Protein AF-0000000080282244 (afdb_homodimer)

Organism: Amycolatopsis orientalis (NCBI:txid31958)

Nearest PDB structures (foldseek):
  2hhg-assembly1_A  TM=8.939E-01  e=4.823E-10  Rhodopseudomonas palustris CGA009
  6mxv-assembly1_A  TM=8.490E-01  e=8.192E-09  Francisella tularensis subsp. tularensis SCHU S4
  3tp9-assembly1_B  TM=8.521E-01  e=1.164E-06  Alicyclobacillus acidocaldarius subsp. acidocaldarius DSM 446
  8tfs-assembly2_B  TM=8.028E-01  e=1.855E-05  Volvox reticuliferus
  2kl3-assembly1_A  TM=8.559E-01  e=8.694E-05  Nostoc sp. PCC 7120 = FACHB-418

Foldseek 3Di:
DDPLVVLQCVLPPPDDADAQVVVVVVVVVPAAEEEQEDQVVCQVPFDDPRHAYAHLVCLLQQAQQPHPNHPPSHHLAHQYAYAYQAQRVQSNSQSSNVVSRNVNGYYHHGGPPSNVVVVHDGDRTRPDHDD/DDPLVVLQCVLPPPDDADAQVVVVVVVVVPAAEEEQEDQVCCQVPFDDPRHAYAHLVCLLQQAQQPHPNHPPSHHLAHQYAYAYQAQRVQSNSQSSNVVSRNVNGYYHHGGPPSNVVVVHDGDRTRPDHDD

Secondary structure (DSSP, 8-state):
--HHHHHHHHHHTT-----HHHHHHHHHTTPEEE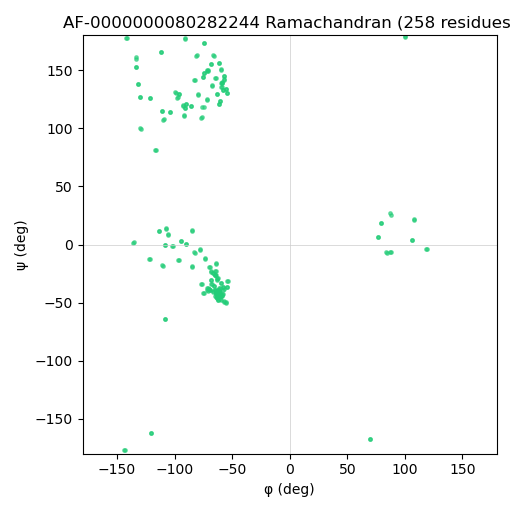E---HHHHHHH-B-TT-EE--GGGHHHHH-TT-TT--TT--TT--EEEE-SSSSHHHHHHHHHHHTT-TTEEE-TTHHHHHHHTT---B---PPPP-/--HHHHHHHHHHTT-----HHHHHHHHHTTPEEEE---HHHHHHH-B-TT-EE--GGGHHHHH-TT-TT--TT--TT--EEEE-SSSSHHHHHHHHHHHTT-TTEEE-TTHHHHHHHTT---B---PPPP-

Radius of gyration: 17.82 Å; Cα contacts (8 Å, |Δi|>4): 546; chains: 2; bounding box: 37×50×43 Å

pLDDT: mean 98.15, std 1.61, range [83.81, 99.0]

InterPro domains:
  IPR001763 Rhodanese-like domain [PF00581] (25-117)
  IPR001763 Rhodanese-like domain [PS50206] (27-124)
  IPR001763 Rhodanese-like domain [SM00450] (17-121)
  IPR036873 Rhodanese-like domain superfamily [G3DSA:3.40.250.10] (1-124)
  IPR036873 Rhodanese-like domain superfamily [SSF52821] (25-126)

Solvent-accessible surface area (backbone atoms only — not comparable to full-atom values): 13407 Å² total; per-residue (Å²): 128,38,57,64,56,51,50,49,51,58,39,47,58,95,54,81,52,40,43,49,71,56,43,53,53,41,40,75,73,67,34,44,40,33,34,28,52,55,57,71,56,22,48,71,73,28,36,57,75,88,47,43,40,38,38,50,62,49,35,65,48,37,57,20,45,66,38,95,59,32,42,90,87,51,42,54,81,38,40,33,36,25,28,23,63,61,34,53,57,15,31,52,50,16,39,53,39,34,75,37,49,20,73,42,38,26,24,32,43,42,9,50,51,37,28,53,72,68,67,49,77,67,37,84,36,56,73,76,53,64,128,129,39,57,63,55,50,51,48,51,58,39,47,58,94,55,80,53,40,44,46,71,56,44,52,54,40,39,75,72,66,34,43,40,35,34,27,52,54,56,71,56,22,48,72,73,28,35,58,74,87,46,44,41,37,37,50,62,48,37,67,47,35,57,19,45,67,38,96,59,34,43,89,87,51,42,55,81,38,41,33,35,26,28,22,62,59,34,54,56,15,31,51,50,15,39,53,39,34,73,38,50,19,73,43,38,26,23,32,43,42,8,48,52,37,30,53,72,69,67,50,80,69,37,83,36,56,73,77,53,63,128

Structure (mmCIF, N/CA/C/O backbone):
data_AF-0000000080282244-model_v1
#
loop_
_entity.id
_entity.type
_entity.pdbx_description
1 polymer Sulfurtransferase
#
loop_
_atom_site.group_PDB
_atom_site.id
_atom_site.type_symbol
_atom_site.label_atom_id
_atom_site.label_alt_id
_atom_site.label_comp_id
_atom_site.label_asym_id
_atom_site.label_entity_id
_atom_site.label_seq_id
_atom_site.pdbx_PDB_ins_code
_atom_site.Cartn_x
_atom_site.Cartn_y
_atom_site.Cartn_z
_atom_site.occupancy
_atom_site.B_iso_or_equiv
_atom_site.auth_seq_id
_atom_site.auth_comp_id
_atom_site.auth_asym_id
_atom_site.auth_atom_id
_atom_site.pdbx_PDB_model_num
ATOM 1 N N . MET A 1 1 ? -16.984 -8.758 14.719 1 90.12 1 MET A N 1
ATOM 2 C CA . MET A 1 1 ? -16.078 -7.797 14.086 1 90.12 1 MET A CA 1
ATOM 3 C C . MET A 1 1 ? -15.094 -8.508 13.172 1 90.12 1 MET A C 1
ATOM 5 O O . MET A 1 1 ? -14.547 -9.547 13.531 1 90.12 1 MET A O 1
ATOM 9 N N . SER A 1 2 ? -15 -8.023 11.969 1 96 2 SER A N 1
ATOM 10 C CA . SER A 1 2 ? -14.062 -8.625 11.031 1 96 2 SER A CA 1
ATOM 11 C C . SER A 1 2 ? -12.617 -8.398 11.469 1 96 2 SER A C 1
ATOM 13 O O . SER A 1 2 ? -12.352 -7.578 12.352 1 96 2 SER A O 1
ATOM 15 N N . ALA A 1 3 ? -11.719 -9.172 10.914 1 97.06 3 ALA A N 1
ATOM 16 C CA . ALA A 1 3 ? -10.297 -9.016 11.211 1 97.06 3 ALA A CA 1
ATOM 17 C C . ALA A 1 3 ? -9.812 -7.609 10.867 1 97.06 3 ALA A C 1
ATOM 19 O O . ALA A 1 3 ? -9.008 -7.031 11.594 1 97.06 3 ALA A O 1
ATOM 20 N N . ILE A 1 4 ? -10.336 -7.074 9.812 1 97.19 4 ILE A N 1
ATOM 21 C CA . ILE A 1 4 ? -9.898 -5.75 9.391 1 97.19 4 ILE A CA 1
ATOM 22 C C . ILE A 1 4 ? -10.422 -4.695 10.359 1 97.19 4 ILE A C 1
ATOM 24 O O . ILE A 1 4 ? -9.727 -3.729 10.672 1 97.19 4 ILE A O 1
ATOM 28 N N . GLU A 1 5 ? -11.609 -4.855 10.805 1 97.38 5 GLU A N 1
ATOM 29 C CA . GLU A 1 5 ? -12.156 -3.938 11.797 1 97.38 5 GLU A CA 1
ATOM 30 C C . GLU A 1 5 ? -11.336 -3.967 13.086 1 97.38 5 GLU A C 1
ATOM 32 O O . GLU A 1 5 ? -11.086 -2.924 13.688 1 97.38 5 GLU A O 1
ATOM 37 N N . GLU A 1 6 ? -10.977 -5.156 13.477 1 98 6 GLU A N 1
ATOM 38 C CA . GLU A 1 6 ? -10.141 -5.297 14.664 1 98 6 GLU A CA 1
ATOM 39 C C . GLU A 1 6 ? -8.773 -4.652 14.461 1 98 6 GLU A C 1
ATOM 41 O O . GLU A 1 6 ? -8.25 -4 15.367 1 98 6 GLU A O 1
ATOM 46 N N . LEU A 1 7 ? -8.211 -4.855 13.328 1 98 7 LEU A N 1
ATOM 47 C CA . LEU A 1 7 ? -6.914 -4.266 13 1 98 7 LEU A CA 1
ATOM 48 C C . LEU A 1 7 ? -6.996 -2.742 13 1 98 7 LEU A C 1
ATOM 50 O O . LEU A 1 7 ? -6.094 -2.07 13.508 1 98 7 LEU A O 1
ATOM 54 N N . LEU A 1 8 ? -8.078 -2.221 12.453 1 98.25 8 LEU A N 1
ATOM 55 C CA . LEU A 1 8 ? -8.281 -0.776 12.422 1 98.25 8 LEU A CA 1
ATOM 56 C C . LEU A 1 8 ? -8.398 -0.214 13.828 1 98.25 8 LEU A C 1
ATOM 58 O O . LEU A 1 8 ? -7.785 0.803 14.156 1 98.25 8 LEU A O 1
ATOM 62 N N . ALA A 1 9 ? -9.203 -0.902 14.617 1 98.38 9 ALA A N 1
ATOM 63 C CA . ALA A 1 9 ? -9.367 -0.468 16 1 98.38 9 ALA A CA 1
ATOM 64 C C . ALA A 1 9 ? -8.031 -0.446 16.734 1 98.38 9 ALA A C 1
ATOM 66 O O . ALA A 1 9 ? -7.727 0.505 17.453 1 98.38 9 ALA A O 1
ATOM 67 N N . SER A 1 10 ? -7.219 -1.479 16.547 1 98.38 10 SER A N 1
ATOM 68 C CA . SER A 1 10 ? -5.898 -1.554 17.172 1 98.38 10 SER A CA 1
ATOM 69 C C . SER A 1 10 ? -4.992 -0.434 16.672 1 98.38 10 SER A C 1
ATOM 71 O O . SER A 1 10 ? -4.297 0.205 17.469 1 98.38 10 SER A O 1
ATOM 73 N N . ALA A 1 11 ? -5.023 -0.156 15.406 1 98.62 11 ALA A N 1
ATOM 74 C CA . ALA A 1 11 ? -4.18 0.862 14.789 1 98.62 11 ALA A CA 1
ATOM 75 C C . ALA A 1 11 ? -4.496 2.248 15.344 1 98.62 11 ALA A C 1
ATOM 77 O O . ALA A 1 11 ? -3.609 3.098 15.453 1 98.62 11 ALA A O 1
ATOM 78 N N . ARG A 1 12 ? -5.723 2.445 15.734 1 98.75 12 ARG A N 1
ATOM 79 C CA . ARG A 1 12 ? -6.188 3.771 16.125 1 98.75 12 ARG A CA 1
ATOM 80 C C . ARG A 1 12 ? -6.133 3.941 17.641 1 98.75 12 ARG A C 1
ATOM 82 O O . ARG A 1 12 ? -6.258 5.055 18.156 1 98.75 12 ARG A O 1
ATOM 89 N N . SER A 1 13 ? -5.953 2.857 18.312 1 98.44 13 SER A N 1
ATOM 90 C CA . SER A 1 13 ? -5.984 2.9 19.781 1 98.44 13 SER A CA 1
ATOM 91 C C . SER A 1 13 ? -4.891 3.805 20.328 1 98.44 13 SER A C 1
ATOM 93 O O . SER A 1 13 ? -3.709 3.611 20.031 1 98.44 13 SER A O 1
ATOM 95 N N . GLY A 1 14 ? -5.277 4.836 21.078 1 98 14 GLY A N 1
ATOM 96 C CA . GLY A 1 14 ? -4.336 5.73 21.734 1 98 14 GLY A CA 1
ATOM 97 C C . GLY A 1 14 ? -3.699 6.723 20.781 1 98 14 GLY A C 1
ATOM 98 O O . GLY A 1 14 ? -2.74 7.41 21.141 1 98 14 GLY A O 1
ATOM 99 N N . VAL A 1 15 ? -4.133 6.746 19.594 1 98.56 15 VAL A N 1
ATOM 100 C CA . VAL A 1 15 ? -3.549 7.633 18.594 1 98.56 15 VAL A CA 1
ATOM 101 C C . VAL A 1 15 ? -4.398 8.898 18.453 1 98.56 15 VAL A C 1
ATOM 103 O O . VAL A 1 15 ? -5.625 8.82 18.359 1 98.56 15 VAL A O 1
ATOM 106 N N . ASP A 1 16 ? -3.789 10.031 18.594 1 98.38 16 ASP A N 1
ATOM 107 C CA . ASP A 1 16 ? -4.449 11.297 18.281 1 98.38 16 ASP A CA 1
ATOM 108 C C . ASP A 1 16 ? -4.516 11.523 16.766 1 98.38 16 ASP A C 1
ATOM 110 O O . ASP A 1 16 ? -3.494 11.789 16.141 1 98.38 16 ASP A O 1
ATOM 114 N N . ARG A 1 17 ? -5.664 11.43 16.266 1 98.88 17 ARG A N 1
ATOM 115 C CA . ARG A 1 17 ? -5.914 11.648 14.836 1 98.88 17 ARG A CA 1
ATOM 116 C C . ARG A 1 17 ? -6.551 13.016 14.594 1 98.88 17 ARG A C 1
ATOM 118 O O . ARG A 1 17 ? -7.703 13.242 14.969 1 98.88 17 ARG A O 1
ATOM 125 N N . PRO A 1 18 ? -5.824 13.852 13.93 1 98.94 18 PRO A N 1
ATOM 126 C CA . PRO A 1 18 ? -6.379 15.195 13.75 1 98.94 18 PRO A CA 1
ATOM 127 C C . PRO A 1 18 ? -7.488 15.242 12.703 1 98.94 18 PRO A C 1
ATOM 129 O O . PRO A 1 18 ? -7.418 14.539 11.695 1 98.94 18 PRO A O 1
ATOM 132 N N . GLU A 1 19 ? -8.445 16.078 12.984 1 98.88 19 GLU A N 1
ATOM 133 C CA . GLU A 1 19 ? -9.375 16.484 11.93 1 98.88 19 GLU A CA 1
ATOM 134 C C . GLU A 1 19 ? -8.719 17.469 10.969 1 98.88 19 GLU A C 1
ATOM 136 O O . GLU A 1 19 ? -7.602 17.938 11.211 1 98.88 19 GLU A O 1
ATOM 141 N N . ALA A 1 20 ? -9.469 17.766 9.922 1 98.88 20 ALA A N 1
ATOM 142 C CA . ALA A 1 20 ? -8.914 18.5 8.781 1 98.88 20 ALA A CA 1
ATOM 143 C C . ALA A 1 20 ? -8.328 19.844 9.227 1 98.88 20 ALA A C 1
ATOM 145 O O . ALA A 1 20 ? -7.18 20.156 8.898 1 98.88 20 ALA A O 1
ATOM 146 N N . GLY A 1 21 ? -9.055 20.594 9.977 1 98.81 21 GLY A N 1
ATOM 147 C CA . GLY A 1 21 ? -8.586 21.906 10.406 1 98.81 21 GLY A CA 1
ATOM 148 C C . GLY A 1 21 ? -7.312 21.844 11.227 1 98.81 21 GLY A C 1
ATOM 149 O O . GLY A 1 21 ? -6.379 22.609 11.008 1 98.81 21 GLY A O 1
ATOM 150 N N . ARG A 1 22 ? -7.266 20.984 12.172 1 98.88 22 ARG A N 1
ATOM 151 C CA . ARG A 1 22 ? -6.078 20.812 13.008 1 98.88 22 ARG A CA 1
ATOM 152 C C . ARG A 1 22 ? -4.902 20.281 12.18 1 98.88 22 ARG A C 1
ATOM 154 O O . ARG A 1 22 ? -3.758 20.688 12.406 1 98.88 22 ARG A O 1
ATOM 161 N N . ALA A 1 23 ? -5.184 19.422 11.203 1 98.94 23 ALA A N 1
ATOM 162 C CA . ALA A 1 23 ? -4.129 18.938 10.328 1 98.94 23 ALA A CA 1
ATOM 163 C C . ALA A 1 23 ? -3.469 20.078 9.562 1 98.94 23 ALA A C 1
ATOM 165 O O . ALA A 1 23 ? -2.246 20.094 9.398 1 98.94 23 ALA A O 1
ATOM 166 N N . LEU A 1 24 ? -4.293 20.969 9.086 1 98.88 24 LEU A N 1
ATOM 167 C CA . LEU A 1 24 ? -3.752 22.125 8.383 1 98.88 24 LEU A CA 1
ATOM 168 C C . LEU A 1 24 ? -2.84 22.938 9.289 1 98.88 24 LEU A C 1
ATOM 170 O O . LEU A 1 24 ? -1.761 23.359 8.875 1 98.88 24 LEU A O 1
ATOM 174 N N . ARG A 1 25 ? -3.275 23.156 10.508 1 98.81 25 ARG A N 1
ATOM 175 C CA . ARG A 1 25 ? -2.455 23.891 11.461 1 98.81 25 ARG A CA 1
ATOM 176 C C . ARG A 1 25 ? -1.141 23.172 11.734 1 98.81 25 ARG A C 1
ATOM 178 O O . ARG A 1 25 ? -0.08 23.797 11.781 1 98.81 25 ARG A O 1
ATOM 185 N N . LEU A 1 26 ? -1.191 21.891 11.891 1 98.81 26 LEU A N 1
ATOM 186 C CA . LEU A 1 26 ? 0.005 21.094 12.125 1 98.81 26 LEU A CA 1
ATOM 187 C C . LEU A 1 26 ? 0.949 21.172 10.93 1 98.81 26 LEU A C 1
ATOM 189 O O . LEU A 1 26 ? 2.168 21.234 11.102 1 98.81 26 LEU A O 1
ATOM 193 N N . GLN A 1 27 ? 0.335 21.156 9.75 1 98.75 27 GLN A N 1
ATOM 194 C CA . GLN A 1 27 ? 1.149 21.281 8.539 1 98.75 27 GLN A CA 1
ATOM 195 C C . GLN A 1 27 ? 1.924 22.594 8.539 1 98.75 27 GLN A C 1
ATOM 197 O O . GLN A 1 27 ? 3.117 22.609 8.227 1 98.75 27 GLN A O 1
ATOM 202 N N . ARG A 1 28 ? 1.253 23.594 8.883 1 98.38 28 ARG A N 1
ATOM 203 C CA . ARG A 1 28 ? 1.87 24.922 8.922 1 98.38 28 ARG A CA 1
ATOM 204 C C . ARG A 1 28 ? 2.973 24.969 9.977 1 98.38 28 ARG A C 1
ATOM 206 O O . ARG A 1 28 ? 3.936 25.734 9.836 1 98.38 28 ARG A O 1
ATOM 213 N N . ASP A 1 29 ? 2.846 24.172 10.922 1 98.31 29 ASP A N 1
ATOM 214 C CA . ASP A 1 29 ? 3.822 24.141 12.008 1 98.31 29 ASP A CA 1
ATOM 215 C C . ASP A 1 29 ? 4.945 23.156 11.695 1 98.31 29 ASP A C 1
ATOM 217 O O . ASP A 1 29 ? 5.797 22.891 12.547 1 98.31 29 ASP A O 1
ATOM 221 N N . GLY A 1 30 ? 4.934 22.484 10.547 1 98.19 30 GLY A N 1
ATOM 222 C CA . GLY A 1 30 ? 6.09 21.703 10.133 1 98.19 30 GLY A CA 1
ATOM 223 C C . GLY A 1 30 ? 5.793 20.219 9.984 1 98.19 30 GLY A C 1
ATOM 224 O O . GLY A 1 30 ? 6.66 19.453 9.57 1 98.19 30 GLY A O 1
ATOM 225 N N . ALA A 1 31 ? 4.535 19.812 10.32 1 98.75 31 ALA A N 1
ATOM 226 C CA . ALA A 1 31 ? 4.176 18.406 10.109 1 98.75 31 ALA A CA 1
ATOM 227 C C . ALA A 1 31 ? 4.191 18.062 8.625 1 98.75 31 ALA A C 1
ATOM 229 O O . ALA A 1 31 ? 3.828 18.891 7.781 1 98.75 31 ALA A O 1
ATOM 230 N N . LEU A 1 32 ? 4.621 16.859 8.336 1 98.81 32 LEU A N 1
ATOM 231 C CA . LEU A 1 32 ? 4.617 16.344 6.969 1 98.81 32 LEU A CA 1
ATOM 232 C C . LEU A 1 32 ? 3.305 15.641 6.66 1 98.81 32 LEU A C 1
ATOM 234 O O . LEU A 1 32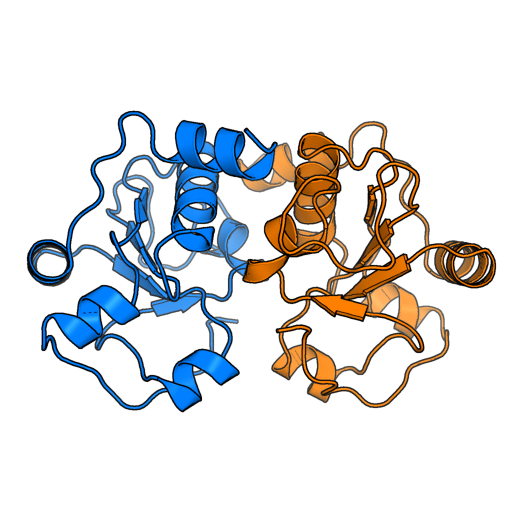 ? 2.908 14.719 7.371 1 98.81 32 LEU A O 1
ATOM 238 N N . ILE A 1 33 ? 2.564 16.094 5.652 1 98.94 33 ILE A N 1
ATOM 239 C CA . ILE A 1 33 ? 1.395 15.367 5.156 1 98.94 33 ILE A CA 1
ATOM 240 C C . ILE A 1 33 ? 1.8 14.453 4.004 1 98.94 33 ILE A C 1
ATOM 242 O O . ILE A 1 33 ? 2.332 14.922 2.992 1 98.94 33 ILE A O 1
ATOM 246 N N . VAL A 1 34 ? 1.583 13.188 4.195 1 98.94 34 VAL A N 1
ATOM 247 C CA . VAL A 1 34 ? 1.949 12.18 3.205 1 98.94 34 VAL A CA 1
ATOM 248 C C . VAL A 1 34 ? 0.688 11.57 2.598 1 98.94 34 VAL A C 1
ATOM 250 O O . VAL A 1 34 ? -0.099 10.93 3.299 1 98.94 34 VAL A O 1
ATOM 253 N N . ASP A 1 35 ? 0.49 11.789 1.342 1 98.94 35 ASP A N 1
ATOM 254 C CA . ASP A 1 35 ? -0.643 11.258 0.589 1 98.94 35 ASP A CA 1
ATOM 255 C C . ASP A 1 35 ? -0.3 9.914 -0.043 1 98.94 35 ASP A C 1
ATOM 257 O O . ASP A 1 35 ? 0.544 9.844 -0.938 1 98.94 35 ASP A O 1
ATOM 261 N N . ILE A 1 36 ? -1.04 8.852 0.371 1 98.88 36 ILE A N 1
ATOM 262 C CA . ILE A 1 36 ? -0.652 7.512 -0.054 1 98.88 36 ILE A CA 1
ATOM 263 C C . ILE A 1 36 ? -1.619 7.012 -1.123 1 98.88 36 ILE A C 1
ATOM 265 O O . ILE A 1 36 ? -1.578 5.84 -1.505 1 98.88 36 ILE A O 1
ATOM 269 N N . ARG A 1 37 ? -2.494 7.844 -1.624 1 98.62 37 ARG A N 1
ATOM 270 C CA . ARG A 1 37 ? -3.518 7.453 -2.588 1 98.62 37 ARG A CA 1
ATOM 271 C C . ARG A 1 37 ? -2.904 7.168 -3.953 1 98.62 37 ARG A C 1
ATOM 273 O O . ARG A 1 37 ? -1.875 7.746 -4.312 1 98.62 37 ARG A O 1
ATOM 280 N N . PRO A 1 38 ? -3.549 6.266 -4.664 1 97.75 38 PRO A N 1
ATOM 281 C CA . PRO A 1 38 ? -3.127 6.082 -6.055 1 97.75 38 PRO A CA 1
ATOM 282 C C . PRO A 1 38 ? -3.297 7.344 -6.895 1 97.75 38 PRO A C 1
ATOM 284 O O . PRO A 1 38 ? -4.137 8.188 -6.582 1 97.75 38 PRO A O 1
ATOM 287 N N . GLN A 1 39 ? -2.525 7.379 -7.922 1 97.12 39 GLN A N 1
ATOM 288 C CA . GLN A 1 39 ? -2.562 8.547 -8.797 1 97.12 39 GLN A CA 1
ATOM 289 C C . GLN A 1 39 ? -3.969 8.781 -9.344 1 97.12 39 GLN A C 1
ATOM 291 O O . GLN A 1 39 ? -4.422 9.922 -9.438 1 97.12 39 GLN A O 1
ATOM 296 N N . VAL A 1 40 ? -4.652 7.734 -9.656 1 96.44 40 VAL A N 1
ATOM 297 C CA . VAL A 1 40 ? -5.961 7.859 -10.289 1 96.44 40 VAL A CA 1
ATOM 298 C C . VAL A 1 40 ? -6.914 8.602 -9.359 1 96.44 40 VAL A C 1
ATOM 300 O O . VAL A 1 40 ? -7.727 9.414 -9.812 1 96.44 40 VAL A O 1
ATOM 303 N N . ASN A 1 41 ? -6.848 8.336 -8.078 1 97.69 41 ASN A N 1
ATOM 304 C CA . ASN A 1 41 ? -7.703 9.016 -7.109 1 97.69 41 ASN A CA 1
ATOM 305 C C . ASN A 1 41 ? -7.316 10.484 -6.953 1 97.69 41 ASN A C 1
ATOM 307 O O . ASN A 1 41 ? -8.188 11.352 -6.848 1 97.69 41 ASN A O 1
ATOM 311 N N . ARG A 1 42 ? -6.027 10.742 -6.973 1 98.5 42 ARG A N 1
ATOM 312 C CA . ARG A 1 42 ? -5.547 12.109 -6.809 1 98.5 42 ARG A CA 1
ATOM 313 C C . ARG A 1 42 ? -5.879 12.961 -8.031 1 98.5 42 ARG A C 1
ATOM 315 O O . ARG A 1 42 ? -6.219 14.141 -7.902 1 98.5 42 ARG A O 1
ATOM 322 N N . VAL A 1 43 ? -5.773 12.344 -9.219 1 98.12 43 VAL A N 1
ATOM 323 C CA . VAL A 1 43 ? -6.164 13.047 -10.438 1 98.12 43 VAL A CA 1
ATOM 324 C C . VAL A 1 43 ? -7.645 13.414 -10.375 1 98.12 43 VAL A C 1
ATOM 326 O O . VAL A 1 43 ? -8.023 14.531 -10.734 1 98.12 43 VAL A O 1
ATOM 329 N N . GLU A 1 44 ? -8.398 12.516 -9.883 1 98.12 44 GLU A N 1
ATOM 330 C CA . GLU A 1 44 ? -9.844 12.688 -9.852 1 98.12 44 GLU A CA 1
ATOM 331 C C . GLU A 1 44 ? -10.258 13.68 -8.766 1 98.12 44 GLU A C 1
ATOM 333 O O . GLU A 1 44 ? -11.133 14.523 -8.992 1 98.12 44 GLU A O 1
ATOM 338 N N . GLU A 1 45 ? -9.633 13.586 -7.602 1 98.5 45 GLU A N 1
ATOM 339 C CA . GLU A 1 45 ? -10.219 14.266 -6.449 1 98.5 45 GLU A CA 1
ATOM 340 C C . GLU A 1 45 ? -9.352 15.453 -6.023 1 98.5 45 GLU A C 1
ATOM 342 O O . GLU A 1 45 ? -9.805 16.312 -5.266 1 98.5 45 GLU A O 1
ATOM 347 N N . GLY A 1 46 ? -8.141 15.438 -6.48 1 98.81 46 GLY A N 1
ATOM 348 C CA . GLY A 1 46 ? -7.234 16.5 -6.055 1 98.81 46 GLY A CA 1
ATOM 349 C C . GLY A 1 46 ? -6.289 16.062 -4.949 1 98.81 46 GLY A C 1
ATOM 350 O O . GLY A 1 46 ? -6.297 14.891 -4.543 1 98.81 46 GLY A O 1
ATOM 351 N N . GLU A 1 47 ? -5.41 17.016 -4.543 1 98.88 47 GLU A N 1
ATOM 352 C CA . GLU A 1 47 ? -4.387 16.781 -3.529 1 98.88 47 GLU A CA 1
ATOM 353 C C . GLU A 1 47 ? -4.359 17.906 -2.502 1 98.88 47 GLU A C 1
ATOM 355 O O . GLU A 1 47 ? -4.789 19.031 -2.791 1 98.88 47 GLU A O 1
ATOM 360 N N . ILE A 1 48 ? -3.934 17.594 -1.305 1 98.94 48 ILE A N 1
ATOM 361 C CA . ILE A 1 48 ? -3.664 18.625 -0.309 1 98.94 48 ILE A CA 1
ATOM 362 C C . ILE A 1 48 ? -2.398 19.391 -0.688 1 98.94 48 ILE A C 1
ATOM 364 O O . ILE A 1 48 ? -1.338 18.797 -0.883 1 98.94 48 ILE A O 1
ATOM 368 N N . PRO A 1 49 ? -2.479 20.797 -0.814 1 98.81 49 PRO A N 1
ATOM 369 C CA . PRO A 1 49 ? -1.264 21.547 -1.133 1 98.81 49 PRO A CA 1
ATOM 370 C C . PRO A 1 49 ? -0.128 21.281 -0.148 1 98.81 49 PRO A C 1
ATOM 372 O O . PRO A 1 49 ? -0.353 21.25 1.064 1 98.81 49 PRO A O 1
ATOM 375 N N . GLY A 1 50 ? 1.055 21.047 -0.644 1 98.31 50 GLY A N 1
ATOM 376 C CA . GLY A 1 50 ? 2.223 20.844 0.201 1 98.31 50 GLY A CA 1
ATOM 377 C C . GLY A 1 50 ? 2.408 19.406 0.644 1 98.31 50 GLY A C 1
ATOM 378 O O . GLY A 1 50 ? 3.416 19.062 1.268 1 98.31 50 GLY A O 1
ATOM 379 N N . SER A 1 51 ? 1.438 18.578 0.315 1 98.75 51 SER A N 1
ATOM 380 C CA . SER A 1 51 ? 1.578 17.172 0.686 1 98.75 51 SER A CA 1
ATOM 381 C C . SER A 1 51 ? 2.648 16.484 -0.155 1 98.75 51 SER A C 1
ATOM 383 O O . SER A 1 51 ? 2.912 16.891 -1.288 1 98.75 51 SER A O 1
ATOM 385 N N . VAL A 1 52 ? 3.289 15.492 0.439 1 98.62 52 VAL A N 1
ATOM 386 C CA . VAL A 1 52 ? 4.246 14.633 -0.252 1 98.62 52 VAL A CA 1
ATOM 387 C C . VAL A 1 52 ? 3.559 13.352 -0.71 1 98.62 52 VAL A C 1
ATOM 389 O O . VAL A 1 52 ? 2.883 12.688 0.079 1 98.62 52 VAL A O 1
ATOM 392 N N . ILE A 1 53 ? 3.715 13.008 -1.955 1 98.75 53 ILE A N 1
ATOM 393 C CA . ILE A 1 53 ? 3.041 11.844 -2.512 1 98.75 53 ILE A CA 1
ATOM 394 C C . ILE A 1 53 ? 3.941 10.617 -2.381 1 98.75 53 ILE A C 1
ATOM 396 O O . ILE A 1 53 ? 5.004 10.547 -3.002 1 98.75 53 ILE A O 1
ATOM 400 N N . VAL A 1 54 ? 3.584 9.664 -1.519 1 98.62 54 VAL A N 1
ATOM 401 C CA . VAL A 1 54 ? 4.242 8.375 -1.351 1 98.62 54 VAL A CA 1
ATOM 402 C C . VAL A 1 54 ? 3.207 7.254 -1.408 1 98.62 54 VAL A C 1
ATOM 404 O O . VAL A 1 54 ? 2.531 6.973 -0.416 1 98.62 54 VAL A O 1
ATOM 407 N N . GLU A 1 55 ? 3.129 6.633 -2.572 1 97.69 55 GLU A N 1
ATOM 408 C CA . GLU A 1 55 ? 2.121 5.578 -2.645 1 97.69 55 GLU A CA 1
ATOM 409 C C . GLU A 1 55 ? 2.393 4.484 -1.615 1 97.69 55 GLU A C 1
ATOM 411 O O . GLU A 1 55 ? 3.545 4.23 -1.262 1 97.69 55 GLU A O 1
ATOM 416 N N . ARG A 1 56 ? 1.333 3.826 -1.15 1 98.44 56 ARG A N 1
ATOM 417 C CA . ARG A 1 56 ? 1.352 2.953 0.019 1 98.44 56 ARG A CA 1
ATOM 418 C C . ARG A 1 56 ? 2.43 1.884 -0.113 1 98.44 56 ARG A C 1
ATOM 420 O O . ARG A 1 56 ? 3.051 1.495 0.878 1 98.44 56 ARG A O 1
ATOM 427 N N . ILE A 1 57 ? 2.711 1.464 -1.326 1 98.31 57 ILE A N 1
ATOM 428 C CA . ILE A 1 57 ? 3.609 0.342 -1.574 1 98.31 57 ILE A CA 1
ATOM 429 C C . ILE A 1 57 ? 5.043 0.742 -1.224 1 98.31 57 ILE A C 1
ATOM 431 O O . ILE A 1 57 ? 5.879 -0.116 -0.935 1 98.31 57 ILE A O 1
ATOM 435 N N . HIS A 1 58 ? 5.383 2.043 -1.146 1 97.88 58 HIS A N 1
ATOM 436 C CA . HIS A 1 58 ? 6.742 2.523 -0.913 1 97.88 58 HIS A CA 1
ATOM 437 C C . HIS A 1 58 ? 6.883 3.109 0.488 1 97.88 58 HIS A C 1
ATOM 439 O O . HIS A 1 58 ? 7.984 3.488 0.898 1 97.88 58 HIS A O 1
ATOM 445 N N . LEU A 1 59 ? 5.879 3.113 1.22 1 98.62 59 LEU A N 1
ATOM 446 C CA . LEU A 1 59 ? 5.758 3.938 2.416 1 98.62 59 LEU A CA 1
ATOM 447 C C . LEU A 1 59 ? 6.816 3.557 3.447 1 98.62 59 LEU A C 1
ATOM 449 O O . LEU A 1 59 ? 7.52 4.426 3.967 1 98.62 59 LEU A O 1
ATOM 453 N N . GLU A 1 60 ? 6.969 2.266 3.701 1 98.44 60 GLU A N 1
ATOM 454 C CA . GLU A 1 60 ? 7.871 1.82 4.758 1 98.44 60 GLU A CA 1
ATOM 455 C C . GLU A 1 60 ? 9.312 2.238 4.465 1 98.44 60 GLU A C 1
ATOM 457 O O . GLU A 1 60 ? 10.008 2.74 5.352 1 98.44 60 GLU A O 1
ATOM 462 N N . TRP A 1 61 ? 9.727 2.18 3.268 1 98.44 61 TRP A N 1
ATOM 463 C CA . TRP A 1 61 ? 11.109 2.475 2.898 1 98.44 61 TRP A CA 1
ATOM 464 C C . TRP A 1 61 ? 11.359 3.979 2.895 1 98.44 61 TRP A C 1
ATOM 466 O O . TRP A 1 61 ? 12.453 4.43 3.242 1 98.44 61 TRP A O 1
ATOM 476 N N . ARG A 1 62 ? 10.383 4.746 2.537 1 98.5 62 ARG A N 1
ATOM 477 C CA . ARG A 1 62 ? 10.57 6.188 2.387 1 98.5 62 ARG A CA 1
ATOM 478 C C . ARG A 1 62 ? 10.414 6.902 3.725 1 98.5 62 ARG A C 1
ATOM 480 O O . ARG A 1 62 ? 10.883 8.031 3.887 1 98.5 62 ARG A O 1
ATOM 487 N N . LEU A 1 63 ? 9.758 6.203 4.723 1 98.56 63 LEU A N 1
ATOM 488 C CA . LEU A 1 63 ? 9.422 6.969 5.918 1 98.56 63 LEU A CA 1
ATOM 489 C C . LEU A 1 63 ? 10.047 6.344 7.156 1 98.56 63 LEU A C 1
ATOM 491 O O . LEU A 1 63 ? 10.031 6.945 8.234 1 98.56 63 LEU A O 1
ATOM 495 N N . ALA A 1 64 ? 10.562 5.113 7.047 1 98.5 64 ALA A N 1
ATOM 496 C CA . ALA A 1 64 ? 11.344 4.613 8.18 1 98.5 64 ALA A CA 1
ATOM 497 C C . ALA A 1 64 ? 12.586 5.461 8.406 1 98.5 64 ALA A C 1
ATOM 499 O O . ALA A 1 64 ? 13.406 5.625 7.504 1 98.5 64 ALA A O 1
ATOM 500 N N . PRO A 1 65 ? 12.781 5.895 9.648 1 98 65 PRO A N 1
ATOM 501 C CA . PRO A 1 65 ? 13.828 6.891 9.883 1 98 65 PRO A CA 1
ATOM 502 C C . PRO A 1 65 ? 15.234 6.328 9.664 1 98 65 PRO A C 1
ATOM 504 O O . PRO A 1 65 ?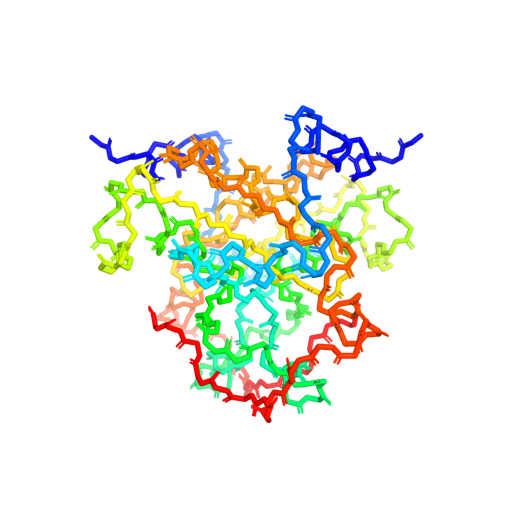 16.172 7.09 9.406 1 98 65 PRO A O 1
ATOM 507 N N . ASP A 1 66 ? 15.414 5.074 9.758 1 97.62 66 ASP A N 1
ATOM 508 C CA . ASP A 1 66 ? 16.75 4.5 9.602 1 97.62 66 ASP A CA 1
ATOM 509 C C . ASP A 1 66 ? 16.875 3.762 8.273 1 97.62 66 ASP A C 1
ATOM 511 O O . ASP A 1 66 ? 17.797 2.959 8.094 1 97.62 66 ASP A O 1
ATOM 515 N N . SER A 1 67 ? 15.953 3.967 7.395 1 97.81 67 SER A N 1
ATOM 516 C CA . SER A 1 67 ? 16.016 3.377 6.062 1 97.81 67 SER A CA 1
ATOM 517 C C . SER A 1 67 ? 17.047 4.09 5.191 1 97.81 67 SER A C 1
ATOM 519 O O . SER A 1 67 ? 17.188 5.312 5.258 1 97.81 67 SER A O 1
ATOM 521 N N . GLU A 1 68 ? 17.672 3.344 4.305 1 96.31 68 GLU A N 1
ATOM 522 C CA . GLU A 1 68 ? 18.609 3.916 3.342 1 96.31 68 GLU A CA 1
ATOM 523 C C . GLU A 1 68 ? 17.875 4.691 2.252 1 96.31 68 GLU A C 1
ATOM 525 O O . GLU A 1 68 ? 18.484 5.48 1.528 1 96.31 68 GLU A O 1
ATOM 530 N N . TRP A 1 69 ? 16.594 4.539 2.184 1 97.25 69 TRP A N 1
ATOM 531 C CA . TRP A 1 69 ? 15.805 5.156 1.128 1 97.25 69 TRP A CA 1
ATOM 532 C C . TRP A 1 69 ? 14.875 6.223 1.699 1 97.25 69 TRP A C 1
ATOM 534 O O . TRP A 1 69 ? 13.945 6.68 1.021 1 97.25 69 TRP A O 1
ATOM 544 N N . ARG A 1 70 ? 15.109 6.559 2.926 1 98 70 ARG A N 1
ATOM 545 C CA . ARG A 1 70 ? 14.273 7.512 3.645 1 98 70 ARG A CA 1
ATOM 546 C C . ARG A 1 70 ? 14.258 8.867 2.938 1 98 70 ARG A C 1
ATOM 548 O O . ARG A 1 70 ? 15.281 9.312 2.42 1 98 70 ARG A O 1
ATOM 555 N N . LEU A 1 71 ? 13.039 9.508 2.889 1 98.12 71 LEU A N 1
ATOM 556 C CA . LEU A 1 71 ? 12.969 10.891 2.438 1 98.12 71 LEU A CA 1
ATOM 557 C C . LEU A 1 71 ? 13.867 11.789 3.283 1 98.12 71 LEU A C 1
ATOM 559 O O . LEU A 1 71 ? 13.945 11.617 4.504 1 98.12 71 LEU A O 1
ATOM 563 N N . PRO A 1 72 ? 14.484 12.797 2.695 1 96.56 72 PRO A N 1
ATOM 564 C CA . PRO A 1 72 ? 15.43 13.641 3.432 1 96.56 72 PRO A CA 1
ATOM 565 C C . PRO A 1 72 ? 14.758 14.43 4.555 1 96.56 72 PRO A C 1
ATOM 567 O O . PRO A 1 72 ? 15.391 14.734 5.566 1 96.56 72 PRO A O 1
ATOM 570 N N . GLU A 1 73 ? 13.492 14.695 4.43 1 95.81 73 GLU A N 1
ATOM 571 C CA . GLU A 1 73 ? 12.789 15.531 5.402 1 95.81 73 GLU A CA 1
ATOM 572 C C . GLU A 1 73 ? 12.352 14.711 6.617 1 95.81 73 GLU A C 1
ATOM 574 O O . GLU A 1 73 ? 11.93 15.266 7.629 1 95.81 73 GLU A O 1
ATOM 579 N N . VAL A 1 74 ? 12.531 13.414 6.559 1 98.19 74 VAL A N 1
ATOM 580 C CA . VAL A 1 74 ? 11.984 12.539 7.59 1 98.19 74 VAL A CA 1
ATOM 581 C C . VAL A 1 74 ? 13.078 12.172 8.586 1 98.19 74 VAL A C 1
ATOM 583 O O . VAL A 1 74 ? 14.188 11.805 8.195 1 98.19 74 VAL A O 1
ATOM 586 N N . ASN A 1 75 ? 12.797 12.312 9.812 1 97.56 75 ASN A N 1
ATOM 587 C CA . ASN A 1 75 ? 13.609 11.773 10.898 1 97.56 75 ASN A CA 1
ATOM 588 C C . ASN A 1 75 ? 12.734 11.25 12.039 1 97.56 75 ASN A C 1
ATOM 590 O O . ASN A 1 75 ? 11.508 11.32 11.969 1 97.56 75 ASN A O 1
ATOM 594 N N . ALA A 1 76 ? 13.375 10.719 13.023 1 97.81 76 ALA A N 1
ATOM 595 C CA . ALA A 1 76 ? 12.656 10.008 14.086 1 97.81 76 ALA A CA 1
ATOM 596 C C . ALA A 1 76 ? 11.742 10.961 14.852 1 97.81 76 ALA A C 1
ATOM 598 O O . ALA A 1 76 ? 10.789 10.523 15.5 1 97.81 76 ALA A O 1
ATOM 599 N N . ASP A 1 77 ? 11.938 12.25 14.727 1 98.12 77 ASP A N 1
ATOM 600 C CA . ASP A 1 77 ? 11.18 13.234 15.492 1 98.12 77 ASP A CA 1
ATOM 601 C C . ASP A 1 77 ? 10.078 13.859 14.641 1 98.12 77 ASP A C 1
ATOM 603 O O . ASP A 1 77 ? 9.281 14.664 15.141 1 98.12 77 ASP A O 1
ATOM 607 N N . SER A 1 78 ? 9.992 13.477 13.414 1 98.44 78 SER A N 1
ATOM 608 C CA . SER A 1 78 ? 9.031 14.094 12.5 1 98.44 78 SER A CA 1
ATOM 609 C C . SER A 1 78 ? 7.602 13.758 12.898 1 98.44 78 SER A C 1
ATOM 611 O O . SER A 1 78 ? 7.305 12.625 13.289 1 98.44 78 SER A O 1
ATOM 613 N N . THR A 1 79 ? 6.742 14.758 12.844 1 98.69 79 THR A N 1
ATOM 614 C CA . THR A 1 79 ? 5.301 14.531 12.852 1 98.69 79 THR A CA 1
ATOM 615 C C . THR A 1 79 ? 4.789 14.273 11.438 1 98.69 79 THR A C 1
ATOM 617 O O . THR A 1 79 ? 4.93 15.117 10.555 1 98.69 79 THR A O 1
ATOM 620 N N . VAL A 1 80 ?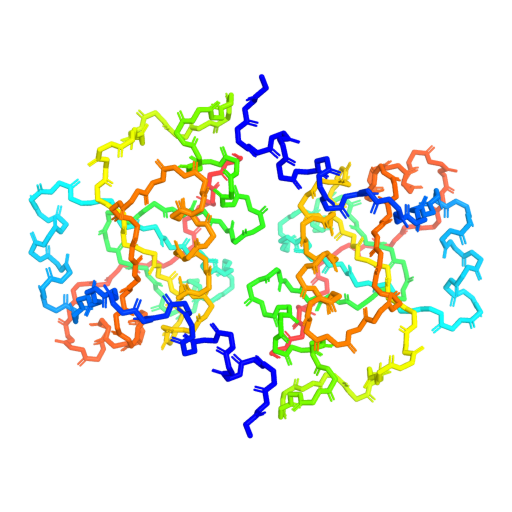 4.223 13.117 11.234 1 98.88 80 VAL A N 1
ATOM 621 C CA . VAL A 1 80 ? 3.758 12.703 9.914 1 98.88 80 VAL A CA 1
ATOM 622 C C . VAL A 1 80 ? 2.264 12.398 9.961 1 98.88 80 VAL A C 1
ATOM 624 O O . VAL A 1 80 ? 1.814 11.609 10.805 1 98.88 80 VAL A O 1
ATOM 627 N N . ILE A 1 81 ? 1.486 13.016 9.109 1 99 81 ILE A N 1
ATOM 628 C CA . ILE A 1 81 ? 0.062 12.75 8.953 1 99 81 ILE A CA 1
ATOM 629 C C . ILE A 1 81 ? -0.183 12.055 7.613 1 99 81 ILE A C 1
ATOM 631 O O . ILE A 1 81 ? -0.064 12.672 6.555 1 99 81 ILE A O 1
ATOM 635 N N . VAL A 1 82 ? -0.485 10.789 7.688 1 99 82 VAL A N 1
ATOM 636 C CA . VAL A 1 82 ? -0.742 9.992 6.492 1 99 82 VAL A CA 1
ATOM 637 C C . VAL A 1 82 ? -2.186 10.195 6.035 1 99 82 VAL A C 1
ATOM 639 O O . VAL A 1 82 ? -3.1 10.258 6.859 1 99 82 VAL A O 1
ATOM 642 N N . VAL A 1 83 ? -2.342 10.258 4.719 1 98.94 83 VAL A N 1
ATOM 643 C CA . VAL A 1 83 ? -3.654 10.586 4.176 1 98.94 83 VAL A CA 1
ATOM 644 C C . VAL A 1 83 ? -4.047 9.57 3.107 1 98.94 83 VAL A C 1
ATOM 646 O O . VAL A 1 83 ? -3.26 9.273 2.207 1 98.94 83 VAL A O 1
ATOM 649 N N . CYS A 1 84 ? -5.215 9 3.262 1 98.81 84 CYS A N 1
ATOM 650 C CA . CYS A 1 84 ? -5.91 8.305 2.182 1 98.81 84 CYS A CA 1
ATOM 651 C C . CYS A 1 84 ? -7.266 8.945 1.91 1 98.81 84 CYS A C 1
ATOM 653 O O . CYS A 1 84 ? -7.477 10.125 2.225 1 98.81 84 CYS A O 1
ATOM 655 N N . ASN A 1 85 ? -8.156 8.242 1.236 1 98.5 85 ASN A N 1
ATOM 656 C CA . ASN A 1 85 ? -9.414 8.867 0.838 1 98.5 85 ASN A CA 1
ATOM 657 C C . ASN A 1 85 ? -10.328 9.102 2.037 1 98.5 85 ASN A C 1
ATOM 659 O O . ASN A 1 85 ? -10.93 10.164 2.162 1 98.5 85 ASN A O 1
ATOM 663 N N . GLU A 1 86 ? -10.32 8.086 3.031 1 98.56 86 GLU A N 1
ATOM 664 C CA . GLU A 1 86 ? -11.406 8.102 4.012 1 98.56 86 GLU A CA 1
ATOM 665 C C . GLU A 1 86 ? -10.875 7.871 5.422 1 98.56 86 GLU A C 1
ATOM 667 O O . GLU A 1 86 ? -11.656 7.801 6.379 1 98.56 86 GLU A O 1
ATOM 672 N N . GLY A 1 87 ? -9.609 7.734 5.578 1 98.62 87 GLY A N 1
ATOM 673 C CA . GLY A 1 87 ? -9.031 7.613 6.906 1 98.62 87 GLY A CA 1
ATOM 674 C C . GLY A 1 87 ? -8.977 6.184 7.406 1 98.62 87 GLY A C 1
ATOM 675 O O . GLY A 1 87 ? -8.953 5.941 8.617 1 98.62 87 GLY A O 1
ATOM 676 N N . TYR A 1 88 ? -8.93 5.164 6.461 1 98.62 88 TYR A N 1
ATOM 677 C CA . TYR A 1 88 ? -8.844 3.764 6.863 1 98.62 88 TYR A CA 1
ATOM 678 C C . TYR A 1 88 ? -7.461 3.199 6.57 1 98.62 88 TYR A C 1
ATOM 680 O O . TYR A 1 88 ? -6.684 2.939 7.492 1 98.62 88 TYR A O 1
ATOM 688 N N . ALA A 1 89 ? -7.133 3.146 5.285 1 98.62 89 ALA A N 1
ATOM 689 C CA . ALA A 1 89 ? -5.824 2.621 4.906 1 98.62 89 ALA A CA 1
ATOM 690 C C . ALA A 1 89 ? -4.703 3.443 5.535 1 98.62 89 ALA A C 1
ATOM 692 O O . ALA A 1 89 ? -3.648 2.902 5.883 1 98.62 89 ALA A O 1
ATOM 693 N N . SER A 1 90 ? -4.98 4.742 5.672 1 98.88 90 SER A N 1
ATOM 694 C CA . SER A 1 90 ? -3.967 5.613 6.254 1 98.88 90 SER A CA 1
ATOM 695 C C . SER A 1 90 ? -3.756 5.305 7.734 1 98.88 90 SER A C 1
ATOM 697 O O . SER A 1 90 ? -2.643 5.438 8.25 1 98.88 90 SER A O 1
ATOM 699 N N . SER A 1 91 ? -4.816 4.832 8.461 1 98.94 91 SER A N 1
ATOM 700 C CA . SER A 1 91 ? -4.648 4.418 9.852 1 98.94 91 SER A CA 1
ATOM 701 C C . SER A 1 91 ? -3.707 3.227 9.969 1 98.94 91 SER A C 1
ATOM 703 O O . SER A 1 91 ? -2.824 3.205 10.828 1 98.94 91 SER A O 1
ATOM 705 N N . LEU A 1 92 ? -3.914 2.242 9.086 1 98.81 92 LEU A N 1
ATOM 706 C CA . LEU A 1 92 ? -3.035 1.077 9.086 1 98.81 92 LEU A CA 1
ATOM 707 C C . LEU A 1 92 ? -1.607 1.473 8.727 1 98.81 92 LEU A C 1
ATOM 709 O O . LEU A 1 92 ? -0.653 1.007 9.352 1 98.81 92 LEU A O 1
ATOM 713 N N . ALA A 1 93 ? -1.465 2.354 7.754 1 98.88 93 ALA A N 1
ATOM 714 C CA . ALA A 1 93 ? -0.152 2.826 7.324 1 98.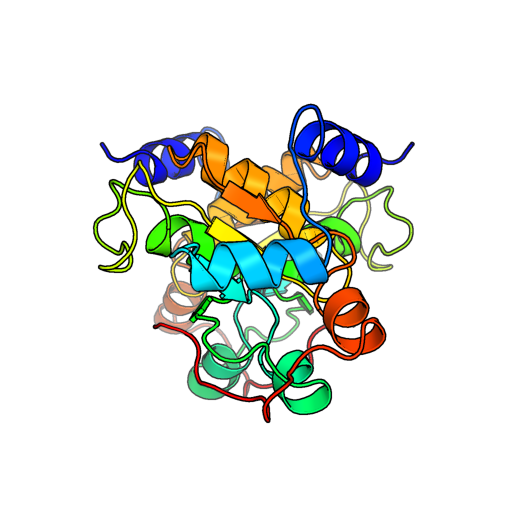88 93 ALA A CA 1
ATOM 715 C C . ALA A 1 93 ? 0.565 3.557 8.461 1 98.88 93 ALA A C 1
ATOM 717 O O . ALA A 1 93 ? 1.759 3.342 8.688 1 98.88 93 ALA A O 1
ATOM 718 N N . ALA A 1 94 ? -0.169 4.41 9.141 1 98.94 94 ALA A N 1
ATOM 719 C CA . ALA A 1 94 ? 0.418 5.148 10.25 1 98.94 94 ALA A CA 1
ATOM 720 C C . ALA A 1 94 ? 0.892 4.199 11.352 1 98.94 94 ALA A C 1
ATOM 722 O O . ALA A 1 94 ? 1.958 4.402 11.938 1 98.94 94 ALA A O 1
ATOM 723 N N . ALA A 1 95 ? 0.144 3.195 11.648 1 98.81 95 ALA A N 1
ATOM 724 C CA . ALA A 1 95 ? 0.543 2.201 12.641 1 98.81 95 ALA A CA 1
ATOM 725 C C . ALA A 1 95 ? 1.829 1.494 12.227 1 98.81 95 ALA A C 1
ATOM 727 O O . ALA A 1 95 ? 2.717 1.27 13.055 1 98.81 95 ALA A O 1
ATOM 728 N N . ASP A 1 96 ? 1.902 1.133 10.961 1 98.38 96 ASP A N 1
ATOM 729 C CA . ASP A 1 96 ? 3.119 0.514 10.445 1 98.38 96 ASP A CA 1
ATOM 730 C C . ASP A 1 96 ? 4.324 1.429 10.641 1 98.38 96 ASP A C 1
ATOM 732 O O . ASP A 1 96 ? 5.406 0.97 11.016 1 98.38 96 ASP A O 1
ATOM 736 N N . LEU A 1 97 ? 4.133 2.699 10.367 1 98.69 97 LEU A N 1
ATOM 737 C CA . LEU A 1 97 ? 5.227 3.656 10.5 1 98.69 97 LEU A CA 1
ATOM 738 C C . LEU A 1 97 ? 5.656 3.787 11.961 1 98.69 97 LEU A C 1
ATOM 740 O O . LEU A 1 97 ? 6.848 3.898 12.25 1 98.69 97 LEU A O 1
ATOM 744 N N . ARG A 1 98 ? 4.688 3.773 12.875 1 98.56 98 ARG A N 1
ATOM 745 C CA . ARG A 1 98 ? 5.047 3.818 14.289 1 98.56 98 ARG A CA 1
ATOM 746 C C . ARG A 1 98 ? 5.891 2.609 14.672 1 98.56 98 ARG A C 1
ATOM 748 O O . ARG A 1 98 ? 6.879 2.742 15.398 1 98.56 98 ARG A O 1
ATOM 755 N N . ARG A 1 99 ? 5.578 1.511 14.125 1 97.19 99 ARG A N 1
ATOM 756 C CA . ARG A 1 99 ? 6.332 0.291 14.398 1 97.19 99 ARG A CA 1
ATOM 757 C C . ARG A 1 99 ? 7.75 0.387 13.844 1 97.19 99 ARG A C 1
ATOM 759 O O . ARG A 1 99 ? 8.672 -0.243 14.367 1 97.19 99 ARG A O 1
ATOM 766 N N . LEU A 1 100 ? 7.926 1.212 12.859 1 98.19 100 LEU A N 1
ATOM 767 C CA . LEU A 1 100 ? 9.211 1.312 12.188 1 98.19 100 LEU A CA 1
ATOM 768 C C . LEU A 1 100 ? 10.055 2.436 12.781 1 98.19 100 LEU A C 1
ATOM 770 O O . LEU A 1 100 ? 11.102 2.793 12.234 1 98.19 100 LEU A O 1
ATOM 774 N N . GLY A 1 101 ? 9.578 3.102 13.82 1 97.81 101 GLY A N 1
ATOM 775 C CA . GLY A 1 101 ? 10.406 4.059 14.547 1 97.81 101 GLY A CA 1
ATOM 776 C C . GLY A 1 101 ? 10 5.5 14.305 1 97.81 101 GLY A C 1
ATOM 777 O O . GLY A 1 101 ? 10.812 6.414 14.469 1 97.81 101 GLY A O 1
ATOM 778 N N . LEU A 1 102 ? 8.797 5.715 13.883 1 98.25 102 LEU A N 1
ATOM 779 C CA . LEU A 1 102 ? 8.242 7.059 13.727 1 98.25 102 LEU A CA 1
ATOM 780 C C . LEU A 1 102 ? 7.059 7.273 14.664 1 98.25 102 LEU A C 1
ATOM 782 O O . LEU A 1 102 ? 5.906 7.273 14.219 1 98.25 102 LEU A O 1
ATOM 786 N N . PRO A 1 103 ? 7.336 7.582 15.906 1 98.19 103 PRO A N 1
ATOM 787 C CA . PRO A 1 103 ? 6.238 7.676 16.875 1 98.19 103 PRO A CA 1
ATOM 788 C C . PRO A 1 103 ? 5.262 8.805 16.547 1 98.19 103 PRO A C 1
ATOM 790 O O . PRO A 1 103 ? 4.094 8.742 16.953 1 98.19 103 PRO A O 1
ATOM 793 N N . GLY A 1 104 ? 5.707 9.766 15.828 1 98.31 104 GLY A N 1
ATOM 794 C CA . GLY A 1 104 ? 4.867 10.906 15.484 1 98.31 104 GLY A CA 1
ATOM 795 C C . GLY A 1 104 ? 4 10.664 14.266 1 98.31 104 GLY A C 1
ATOM 796 O O . GLY A 1 104 ? 3.422 11.594 13.711 1 98.31 104 GLY A O 1
ATOM 797 N N . ALA A 1 105 ? 3.904 9.406 13.797 1 98.88 105 ALA A N 1
ATOM 798 C CA . ALA A 1 105 ? 3.047 9.078 12.664 1 98.88 105 ALA A CA 1
ATOM 799 C C . ALA A 1 105 ? 1.59 8.945 13.094 1 98.88 105 ALA A C 1
ATOM 801 O O . ALA A 1 105 ? 1.286 8.258 14.078 1 98.88 105 ALA A O 1
ATOM 802 N N . THR A 1 106 ? 0.693 9.594 12.453 1 98.94 106 THR A N 1
ATOM 803 C CA . THR A 1 106 ? -0.756 9.516 12.602 1 98.94 106 THR A CA 1
ATOM 804 C C . THR A 1 106 ? -1.446 9.648 11.242 1 98.94 106 THR A C 1
ATOM 806 O O . THR A 1 106 ? -0.793 9.578 10.203 1 98.94 106 THR A O 1
ATOM 809 N N . ASP A 1 107 ? -2.76 9.664 11.234 1 98.94 107 ASP A N 1
ATOM 810 C CA . ASP A 1 107 ? -3.467 9.844 9.977 1 98.94 107 ASP A CA 1
ATOM 811 C C . ASP A 1 107 ? -4.586 10.875 10.109 1 98.94 107 ASP A C 1
ATOM 813 O O . ASP A 1 107 ? -4.988 11.211 11.227 1 98.94 107 ASP A O 1
ATOM 817 N N . LEU A 1 108 ? -4.965 11.375 8.969 1 98.94 108 LEU A N 1
ATOM 818 C CA . LEU A 1 108 ? -6.016 12.383 8.914 1 98.94 108 LEU A CA 1
ATOM 819 C C . LEU A 1 108 ? -7.387 11.758 9.141 1 98.94 108 LEU A C 1
ATOM 821 O O . LEU A 1 108 ? -7.844 10.945 8.344 1 98.94 108 LEU A O 1
ATOM 825 N N . GLU A 1 109 ? -8.062 12.195 10.219 1 98.88 109 GLU A N 1
ATOM 826 C CA . GLU A 1 109 ? -9.406 11.672 10.477 1 98.88 109 GLU A CA 1
ATOM 827 C C . GLU A 1 109 ? -10.352 12 9.32 1 98.88 109 GLU A C 1
ATOM 829 O O . GLU A 1 109 ? -10.445 13.148 8.898 1 98.88 109 GLU A O 1
ATOM 834 N N . GLY A 1 110 ? -10.922 11.023 8.789 1 98.81 110 GLY A N 1
ATOM 835 C CA . GLY A 1 110 ? -11.852 11.211 7.684 1 98.81 110 GLY A CA 1
ATOM 836 C C . GLY A 1 110 ? -11.164 11.32 6.336 1 98.81 110 GLY A C 1
ATOM 837 O O . GLY A 1 110 ? -11.828 11.367 5.297 1 98.81 110 GLY A O 1
ATOM 838 N N . GLY A 1 111 ? -9.898 11.375 6.281 1 98.94 111 GLY A N 1
ATOM 839 C CA . GLY A 1 111 ? -9.117 11.336 5.051 1 98.94 111 GLY A CA 1
ATOM 840 C C . GLY A 1 111 ? -9.273 12.594 4.211 1 98.94 111 GLY A C 1
ATOM 841 O O . GLY A 1 111 ? -9.742 13.617 4.703 1 98.94 111 GLY A O 1
ATOM 842 N N . PHE A 1 112 ? -8.789 12.461 2.982 1 98.94 112 PHE A N 1
ATOM 843 C CA . PHE A 1 112 ? -8.844 13.562 2.031 1 98.94 112 PHE A CA 1
ATOM 844 C C . PHE A 1 112 ? -10.266 14.078 1.878 1 98.94 112 PHE A C 1
ATOM 846 O O . PHE A 1 112 ? -10.484 15.281 1.729 1 98.94 112 PHE A O 1
ATOM 853 N N . ARG A 1 113 ? -11.164 13.188 1.919 1 98.94 113 ARG A N 1
ATOM 854 C CA . ARG A 1 113 ? -12.547 13.586 1.681 1 98.94 113 ARG A CA 1
ATOM 855 C C . ARG A 1 113 ? -13.07 14.461 2.818 1 98.94 113 ARG A C 1
ATOM 857 O O . ARG A 1 113 ? -13.867 15.375 2.592 1 98.94 113 ARG A O 1
ATOM 864 N N . ALA A 1 114 ? -12.625 14.195 4.043 1 98.94 114 ALA A N 1
ATOM 865 C CA . ALA A 1 114 ? -12.961 15.086 5.148 1 98.94 114 ALA A CA 1
ATOM 866 C C . ALA A 1 114 ? -12.289 16.453 4.969 1 98.94 114 ALA A C 1
ATOM 868 O O . ALA A 1 114 ? -12.891 17.484 5.258 1 98.94 114 ALA A O 1
ATOM 869 N N . TRP A 1 115 ? -11.062 16.469 4.527 1 98.94 115 TRP A N 1
ATOM 870 C CA . TRP A 1 115 ? -10.344 17.688 4.215 1 98.94 115 TRP A CA 1
ATOM 871 C C . TRP A 1 115 ? -11.117 18.547 3.211 1 98.94 115 TRP A C 1
ATOM 873 O O . TRP A 1 115 ? -11.367 19.719 3.451 1 98.94 115 TRP A O 1
ATOM 883 N N . ARG A 1 116 ? -11.531 17.906 2.137 1 98.75 116 ARG A N 1
ATOM 884 C CA . ARG A 1 116 ? -12.273 18.578 1.077 1 98.75 116 ARG A CA 1
ATOM 885 C C . ARG A 1 116 ? -13.625 19.078 1.586 1 98.75 116 ARG A C 1
ATOM 887 O O . ARG A 1 116 ? -14.016 20.219 1.314 1 98.75 116 ARG A O 1
ATOM 894 N N . SER A 1 117 ? -14.289 18.234 2.299 1 98.56 117 SER A N 1
ATOM 895 C CA . SER A 1 117 ? -15.617 18.562 2.811 1 98.56 117 SER A CA 1
ATOM 896 C C . SER A 1 117 ? -15.555 19.75 3.766 1 98.56 117 SER A C 1
ATOM 898 O O . SER A 1 117 ? -16.516 20.516 3.877 1 98.56 117 SER A O 1
ATOM 900 N N . ALA A 1 118 ? -14.438 19.891 4.418 1 98.69 118 ALA A N 1
ATOM 901 C CA . ALA A 1 118 ? -14.242 20.969 5.379 1 98.69 118 ALA A CA 1
ATOM 902 C C . ALA A 1 118 ? -13.953 22.281 4.668 1 98.69 118 ALA A C 1
ATOM 904 O O . ALA A 1 118 ? -13.812 23.328 5.312 1 98.69 118 ALA A O 1
ATOM 905 N N . GLY A 1 119 ? -13.836 22.203 3.344 1 98.56 119 GLY A N 1
ATOM 906 C CA . GLY A 1 119 ? -13.617 23.406 2.576 1 98.56 119 GLY A CA 1
ATOM 907 C C . GLY A 1 119 ? -12.172 23.875 2.607 1 98.56 119 GLY A C 1
ATOM 908 O O . GLY A 1 119 ? -11.898 25.062 2.406 1 98.56 119 GLY A O 1
ATOM 909 N N . LEU A 1 120 ? -11.273 23.031 2.959 1 98.88 120 LEU A N 1
ATOM 910 C CA . LEU A 1 120 ? -9.859 23.391 3.043 1 98.88 120 LEU A CA 1
ATOM 911 C C . LEU A 1 120 ? -9.211 23.375 1.662 1 98.88 120 LEU A C 1
ATOM 913 O O . LEU A 1 120 ? -9.789 22.844 0.707 1 98.88 120 LEU A O 1
ATOM 917 N N . PRO A 1 121 ? -8.023 24 1.454 1 98.75 121 PRO A N 1
ATOM 918 C CA . PRO A 1 121 ? -7.406 24.141 0.131 1 98.75 121 PRO A CA 1
ATOM 919 C C . PRO A 1 121 ? -7.117 22.797 -0.527 1 98.75 121 PRO A C 1
ATOM 921 O O . PRO A 1 121 ? -6.652 21.875 0.138 1 98.75 121 PRO A O 1
ATOM 924 N N . VAL A 1 122 ? -7.461 22.734 -1.789 1 98.88 122 VAL A N 1
ATOM 925 C CA . VAL A 1 122 ? -7.172 21.578 -2.635 1 98.88 122 VAL A CA 1
ATOM 926 C C . VAL A 1 122 ? -6.551 22.047 -3.949 1 98.88 122 VAL A C 1
ATOM 928 O O . VAL A 1 122 ? -6.973 23.047 -4.52 1 98.88 122 VAL A O 1
ATOM 931 N N . ARG A 1 123 ? -5.547 21.328 -4.379 1 98.69 123 ARG A N 1
ATOM 932 C CA . ARG A 1 123 ? -4.926 21.609 -5.672 1 98.69 123 ARG A CA 1
ATOM 933 C C . ARG A 1 123 ? -5.207 20.484 -6.664 1 98.69 123 ARG A C 1
ATOM 935 O O . ARG A 1 123 ? -5.66 19.406 -6.277 1 98.69 123 ARG A O 1
ATOM 942 N N . GLU A 1 124 ? -4.941 20.797 -7.91 1 98.12 124 GLU A N 1
ATOM 943 C CA . GLU A 1 124 ? -5.055 19.766 -8.938 1 98.12 124 GLU A CA 1
ATOM 944 C C . GLU A 1 124 ? -4.16 18.578 -8.609 1 98.12 124 GLU A C 1
ATOM 946 O O . GLU A 1 124 ? -3.023 18.75 -8.172 1 98.12 124 GLU A O 1
ATOM 951 N N . GLY A 1 125 ? -4.719 17.391 -8.922 1 97.5 125 GLY A N 1
ATOM 952 C CA . GLY A 1 125 ? -3.998 16.156 -8.609 1 97.5 125 GLY A CA 1
ATOM 953 C C . GLY A 1 125 ? -3.119 15.688 -9.75 1 97.5 125 GLY A C 1
ATOM 954 O O . GLY A 1 125 ? -3.01 16.359 -10.781 1 97.5 125 GLY A O 1
ATOM 955 N N . GLY A 1 126 ? -2.369 14.508 -9.406 1 95.88 126 GLY A N 1
ATOM 956 C CA . GLY A 1 126 ? -1.554 13.891 -10.438 1 95.88 126 GLY A CA 1
ATOM 957 C C . GLY A 1 126 ? -0.068 14.125 -10.25 1 95.88 126 GLY A C 1
ATOM 958 O O . GLY A 1 126 ? 0.736 13.797 -11.125 1 95.88 126 GLY A O 1
ATOM 959 N N . THR A 1 127 ? 0.32 14.781 -9.148 1 97.75 127 THR A N 1
ATOM 960 C CA . THR A 1 127 ? 1.741 14.906 -8.844 1 97.75 127 THR A CA 1
ATOM 961 C C . THR A 1 127 ? 2.406 13.531 -8.812 1 97.75 127 THR A C 1
ATOM 963 O O . THR A 1 127 ? 1.874 12.586 -8.227 1 97.75 127 THR A O 1
ATOM 966 N N . PRO A 1 128 ? 3.541 13.383 -9.531 1 96.88 128 PRO A N 1
ATOM 967 C CA . PRO A 1 128 ? 4.227 12.094 -9.461 1 96.88 128 PRO A CA 1
ATOM 968 C C . PRO A 1 128 ? 4.648 11.719 -8.047 1 96.88 128 PRO A C 1
ATOM 970 O O . PRO A 1 128 ? 5.078 12.586 -7.277 1 96.88 128 PRO A O 1
ATOM 973 N N . ALA A 1 129 ? 4.445 10.414 -7.742 1 97.5 129 ALA A N 1
ATOM 974 C CA . ALA A 1 129 ? 4.895 9.945 -6.434 1 97.5 129 ALA A CA 1
ATOM 975 C C . ALA A 1 129 ? 6.418 9.953 -6.344 1 97.5 129 ALA A C 1
ATOM 977 O O . ALA A 1 129 ? 7.105 9.836 -7.359 1 97.5 129 ALA A O 1
ATOM 978 N N . VAL A 1 130 ? 6.902 10.055 -5.117 1 95 130 VAL A N 1
ATOM 979 C CA . VAL A 1 130 ? 8.336 9.898 -4.883 1 95 130 VAL A CA 1
ATOM 980 C C . VAL A 1 130 ? 8.797 8.531 -5.383 1 95 130 VAL A C 1
ATOM 982 O O . VAL A 1 130 ? 8.117 7.523 -5.176 1 95 130 VAL A O 1
ATOM 985 N N . PRO A 1 131 ? 9.859 8.547 -6.09 1 84.19 131 PRO A N 1
ATOM 986 C CA . PRO A 1 131 ? 10.328 7.27 -6.629 1 84.19 131 PRO A CA 1
ATOM 987 C C . PRO A 1 131 ? 10.844 6.328 -5.543 1 84.19 131 PRO A C 1
ATOM 989 O O . PRO A 1 131 ? 11.297 6.781 -4.492 1 84.19 131 PRO A O 1
ATOM 992 N N . MET B 1 1 ? 21.219 -3.691 11.375 1 90 1 MET B N 1
ATOM 993 C CA . MET B 1 1 ? 20.094 -3.91 10.469 1 90 1 MET B CA 1
ATOM 994 C C . MET B 1 1 ? 19 -2.877 10.711 1 90 1 MET B C 1
ATOM 996 O O . MET B 1 1 ? 18.688 -2.551 11.852 1 90 1 MET B O 1
ATOM 1000 N N . SER B 1 2 ? 18.562 -2.273 9.656 1 96.06 2 SER B N 1
ATOM 1001 C CA . SER B 1 2 ? 17.5 -1.283 9.773 1 96.06 2 SER B CA 1
ATOM 1002 C C . SER B 1 2 ? 16.188 -1.928 10.219 1 96.06 2 SER B C 1
ATOM 1004 O O . SER B 1 2 ? 16.062 -3.152 10.188 1 96.06 2 SER B O 1
ATOM 1006 N N . ALA B 1 3 ? 15.289 -1.115 10.688 1 97.12 3 ALA B N 1
ATOM 1007 C CA . ALA B 1 3 ? 13.969 -1.605 11.086 1 97.12 3 ALA B CA 1
ATOM 1008 C C . ALA B 1 3 ? 13.266 -2.293 9.922 1 97.12 3 ALA B C 1
ATOM 1010 O O . ALA B 1 3 ? 12.586 -3.309 10.109 1 97.12 3 ALA B O 1
ATOM 1011 N N . ILE B 1 4 ? 13.453 -1.791 8.75 1 97.25 4 ILE B N 1
ATOM 1012 C CA . ILE B 1 4 ? 12.781 -2.359 7.59 1 97.25 4 ILE B CA 1
ATOM 1013 C C . ILE B 1 4 ? 13.391 -3.719 7.254 1 97.25 4 ILE B C 1
ATOM 1015 O O . ILE B 1 4 ? 12.672 -4.652 6.883 1 97.25 4 ILE B O 1
ATOM 1019 N N . GLU B 1 5 ? 14.656 -3.805 7.355 1 97.38 5 GLU B N 1
ATOM 1020 C CA . GLU B 1 5 ? 15.312 -5.086 7.121 1 97.38 5 GLU B CA 1
ATOM 1021 C C . GLU B 1 5 ? 14.828 -6.145 8.109 1 97.38 5 GLU B C 1
ATOM 1023 O O . GLU B 1 5 ? 14.609 -7.297 7.734 1 97.38 5 GLU B O 1
ATOM 1028 N N . GLU B 1 6 ? 14.711 -5.738 9.336 1 98 6 GLU B N 1
ATOM 1029 C CA . GLU B 1 6 ? 14.211 -6.652 10.352 1 98 6 GLU B CA 1
ATOM 1030 C C . GLU B 1 6 ? 12.766 -7.059 10.062 1 98 6 GLU B C 1
ATOM 1032 O O . GLU B 1 6 ? 12.398 -8.227 10.234 1 98 6 GLU B O 1
ATOM 1037 N N . LEU B 1 7 ? 11.969 -6.129 9.672 1 98.06 7 LEU B N 1
ATOM 1038 C CA . LEU B 1 7 ? 10.578 -6.395 9.336 1 98.06 7 LEU B CA 1
ATOM 1039 C C . LEU B 1 7 ? 10.469 -7.352 8.156 1 98.06 7 LEU B C 1
ATOM 1041 O O . LEU B 1 7 ? 9.648 -8.266 8.164 1 98.06 7 LEU B O 1
ATOM 1045 N N . LEU B 1 8 ? 11.32 -7.145 7.168 1 98.31 8 LEU B N 1
ATOM 1046 C CA . LEU B 1 8 ? 11.344 -8.016 5.996 1 98.31 8 LEU B CA 1
ATOM 1047 C C . LEU B 1 8 ? 11.734 -9.438 6.379 1 98.31 8 LEU B C 1
ATOM 1049 O O . LEU B 1 8 ? 11.102 -10.398 5.941 1 98.31 8 LEU B O 1
ATOM 1053 N N . ALA B 1 9 ? 12.781 -9.508 7.184 1 98.44 9 ALA B N 1
ATOM 1054 C CA . ALA B 1 9 ? 13.227 -10.82 7.637 1 98.44 9 ALA B CA 1
ATOM 1055 C C . ALA B 1 9 ? 12.109 -11.547 8.383 1 98.44 9 ALA B C 1
ATOM 1057 O O . ALA B 1 9 ? 11.875 -12.742 8.156 1 98.44 9 ALA B O 1
ATOM 1058 N N . SER B 1 10 ? 11.406 -10.844 9.258 1 98.38 10 SER B N 1
ATOM 1059 C CA . SER B 1 10 ? 10.289 -11.422 10 1 98.38 10 SER B CA 1
ATOM 1060 C C . SER B 1 10 ? 9.164 -11.859 9.07 1 98.38 10 SER B C 1
ATOM 1062 O O . SER B 1 10 ? 8.609 -12.945 9.219 1 98.38 10 SER B O 1
ATOM 1064 N N . ALA B 1 11 ? 8.852 -11.047 8.086 1 98.62 11 ALA B N 1
ATOM 1065 C CA . ALA B 1 11 ? 7.77 -11.32 7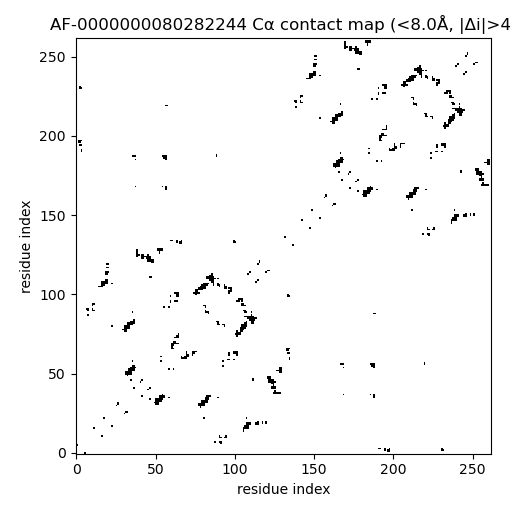.141 1 98.62 11 ALA B CA 1
ATOM 1066 C C . ALA B 1 11 ? 8.047 -12.578 6.336 1 98.62 11 ALA B C 1
ATOM 1068 O O . ALA B 1 11 ? 7.121 -13.305 5.965 1 98.62 11 ALA B O 1
ATOM 1069 N N . ARG B 1 12 ? 9.297 -12.859 6.113 1 98.75 12 ARG B N 1
ATOM 1070 C CA . ARG B 1 12 ? 9.688 -13.945 5.219 1 98.75 12 ARG B CA 1
ATOM 1071 C C . ARG B 1 12 ? 9.977 -15.227 6.004 1 98.75 12 ARG B C 1
ATOM 1073 O O . ARG B 1 12 ? 10.094 -16.297 5.418 1 98.75 12 ARG B O 1
ATOM 1080 N N . SER B 1 13 ? 10.094 -15.078 7.277 1 98.44 13 SER B N 1
ATOM 1081 C CA . SER B 1 13 ? 10.477 -16.219 8.102 1 98.44 13 SER B CA 1
ATOM 1082 C C . SER B 1 13 ? 9.445 -17.344 8 1 98.44 13 SER B C 1
ATOM 1084 O O . SER B 1 13 ? 8.258 -17.125 8.25 1 98.44 13 SER B O 1
ATOM 1086 N N . GLY B 1 14 ? 9.867 -18.516 7.562 1 98.06 14 GLY B N 1
ATOM 1087 C CA . GLY B 1 14 ? 9.016 -19.688 7.492 1 98.06 14 GLY B CA 1
ATOM 1088 C C . GLY B 1 14 ? 8.055 -19.656 6.316 1 98.06 14 GLY B C 1
ATOM 1089 O O . GLY B 1 14 ? 7.137 -20.484 6.234 1 98.06 14 GLY B O 1
ATOM 1090 N N . VAL B 1 15 ? 8.18 -18.719 5.488 1 98.56 15 VAL B N 1
ATOM 1091 C CA . VAL B 1 15 ? 7.281 -18.578 4.352 1 98.56 15 VAL B CA 1
ATOM 1092 C C . VAL B 1 15 ? 7.918 -19.188 3.102 1 98.56 15 VAL B C 1
ATOM 1094 O O . VAL B 1 15 ? 9.094 -18.938 2.814 1 98.56 15 VAL B O 1
ATOM 1097 N N . ASP B 1 16 ? 7.23 -20.062 2.455 1 98.38 16 ASP B N 1
ATOM 1098 C CA . ASP B 1 16 ? 7.645 -20.547 1.144 1 98.38 16 ASP B CA 1
ATOM 1099 C C . ASP B 1 16 ? 7.328 -19.531 0.054 1 98.38 16 ASP B C 1
ATOM 1101 O O . ASP B 1 16 ? 6.164 -19.328 -0.292 1 98.38 16 ASP B O 1
ATOM 1105 N N . ARG B 1 17 ? 8.328 -18.953 -0.45 1 98.88 17 ARG B N 1
ATOM 1106 C CA . ARG B 1 17 ? 8.211 -17.969 -1.517 1 98.88 17 ARG B CA 1
ATOM 1107 C C . ARG B 1 17 ? 8.617 -18.562 -2.861 1 98.88 17 ARG B C 1
ATOM 1109 O O . ARG B 1 17 ? 9.789 -18.859 -3.09 1 98.88 17 ARG B O 1
ATOM 1116 N N . PRO B 1 18 ? 7.664 -18.672 -3.729 1 98.94 18 PRO B N 1
ATOM 1117 C CA . PRO B 1 18 ? 8 -19.312 -5 1 98.94 18 PRO B CA 1
ATOM 1118 C C . PRO B 1 18 ? 8.812 -18.406 -5.926 1 98.94 18 PRO B C 1
ATOM 1120 O O . PRO B 1 18 ? 8.578 -17.188 -5.965 1 98.94 18 PRO B O 1
ATOM 1123 N N . GLU B 1 19 ? 9.711 -19.031 -6.637 1 98.88 19 GLU B N 1
ATOM 1124 C CA . GLU B 1 19 ? 10.305 -18.375 -7.793 1 98.88 19 GLU B CA 1
ATOM 1125 C C . GLU B 1 19 ? 9.328 -18.328 -8.969 1 98.88 19 GLU B C 1
ATOM 1127 O O . GLU B 1 19 ? 8.258 -18.938 -8.906 1 98.88 19 GLU B O 1
ATOM 1132 N N . ALA B 1 20 ? 9.766 -17.625 -10 1 98.88 20 ALA B N 1
ATOM 1133 C CA . ALA B 1 20 ? 8.867 -17.281 -11.102 1 98.88 20 ALA B CA 1
ATOM 1134 C C . ALA B 1 20 ? 8.258 -18.531 -11.727 1 98.88 20 ALA B C 1
ATOM 1136 O O . ALA B 1 20 ? 7.035 -18.625 -11.891 1 98.88 20 ALA B O 1
ATOM 1137 N N . GLY B 1 21 ? 9.047 -19.5 -12.047 1 98.81 21 GLY B N 1
ATOM 1138 C CA . GLY B 1 21 ? 8.547 -20.719 -12.672 1 98.81 21 GLY B CA 1
ATOM 1139 C C . GLY B 1 21 ? 7.531 -21.453 -11.828 1 98.81 21 GLY B C 1
ATOM 1140 O O . GLY B 1 21 ? 6.488 -21.891 -12.328 1 98.81 21 GLY B O 1
ATOM 1141 N N . ARG B 1 22 ? 7.812 -21.641 -10.594 1 98.88 22 ARG B N 1
ATOM 1142 C CA . ARG B 1 22 ? 6.891 -22.312 -9.68 1 98.88 22 ARG B CA 1
ATOM 1143 C C . ARG B 1 22 ? 5.621 -21.484 -9.484 1 98.88 22 ARG B C 1
ATOM 1145 O O . ARG B 1 22 ? 4.527 -22.047 -9.375 1 98.88 22 ARG B O 1
ATOM 1152 N N . ALA B 1 23 ? 5.754 -20.172 -9.469 1 98.94 23 ALA B N 1
ATOM 1153 C CA . ALA B 1 23 ? 4.578 -19.312 -9.352 1 98.94 23 ALA B CA 1
ATOM 1154 C C . ALA B 1 23 ? 3.627 -19.516 -10.531 1 98.94 23 ALA B C 1
ATOM 1156 O O . ALA B 1 23 ? 2.408 -19.547 -10.344 1 98.94 23 ALA B O 1
ATOM 1157 N N . LEU B 1 24 ? 4.203 -19.625 -11.695 1 98.88 24 LEU B N 1
ATOM 1158 C CA . LEU B 1 24 ? 3.379 -19.875 -12.875 1 98.88 24 LEU B CA 1
ATOM 1159 C C . LEU B 1 24 ? 2.629 -21.188 -12.742 1 98.88 24 LEU B C 1
ATOM 1161 O O . LEU B 1 24 ? 1.439 -21.266 -13.055 1 98.88 24 LEU B O 1
ATOM 1165 N N . ARG B 1 25 ? 3.318 -22.203 -12.273 1 98.75 25 ARG B N 1
ATOM 1166 C CA . ARG B 1 25 ? 2.672 -23.5 -12.086 1 98.75 25 ARG B CA 1
ATOM 1167 C C . ARG B 1 25 ? 1.556 -23.406 -11.047 1 98.75 25 ARG B C 1
ATOM 1169 O O . ARG B 1 25 ? 0.475 -23.969 -11.242 1 98.75 25 ARG B O 1
ATOM 1176 N N . LEU B 1 26 ? 1.791 -22.719 -9.992 1 98.81 26 LEU B N 1
ATOM 1177 C CA . LEU B 1 26 ? 0.785 -22.531 -8.953 1 98.81 26 LEU B CA 1
ATOM 1178 C C . LEU B 1 26 ? -0.421 -21.781 -9.492 1 98.81 26 LEU B C 1
ATOM 1180 O O . LEU B 1 26 ? -1.563 -22.094 -9.148 1 98.81 26 LEU B O 1
ATOM 1184 N N . GLN B 1 27 ? -0.121 -20.781 -10.336 1 98.75 27 GLN B N 1
ATOM 1185 C CA . GLN B 1 27 ? -1.21 -20.031 -10.953 1 98.75 27 GLN B CA 1
ATOM 1186 C C . GLN B 1 27 ? -2.109 -20.953 -11.773 1 98.75 27 GLN B C 1
ATOM 1188 O O . GLN B 1 27 ? -3.336 -20.859 -11.695 1 98.75 27 GLN B O 1
ATOM 1193 N N . ARG B 1 28 ? -1.491 -21.781 -12.492 1 98.38 28 ARG B N 1
ATOM 1194 C CA . ARG B 1 28 ? -2.227 -22.719 -13.336 1 98.38 28 ARG B CA 1
ATOM 1195 C C . ARG B 1 28 ? -3.041 -23.688 -12.484 1 98.38 28 ARG B C 1
ATOM 1197 O O . ARG B 1 28 ? -4.09 -24.172 -12.914 1 98.38 28 ARG B O 1
ATOM 1204 N N . ASP B 1 29 ? -2.596 -23.891 -11.352 1 98.31 29 ASP B N 1
ATOM 1205 C CA . ASP B 1 29 ? -3.271 -24.812 -10.445 1 98.31 29 ASP B CA 1
ATOM 1206 C C . ASP B 1 29 ? -4.316 -24.078 -9.602 1 98.31 29 ASP B C 1
ATOM 1208 O O . ASP B 1 29 ? -4.902 -24.672 -8.688 1 98.31 29 ASP B O 1
ATOM 1212 N N . GLY B 1 30 ? -4.504 -22.766 -9.766 1 98.19 30 GLY B N 1
ATOM 1213 C CA . GLY B 1 30 ? -5.633 -22.094 -9.141 1 98.19 30 GLY B CA 1
ATOM 1214 C C . GLY B 1 30 ? -5.211 -21 -8.164 1 98.19 30 GLY B C 1
ATOM 1215 O O . GLY B 1 30 ? -6.059 -20.312 -7.602 1 98.19 30 GLY B O 1
ATOM 1216 N N . ALA B 1 31 ? -3.865 -20.859 -7.945 1 98.75 31 ALA B N 1
ATOM 1217 C CA . ALA B 1 31 ? -3.41 -19.766 -7.082 1 98.75 31 ALA B CA 1
ATOM 1218 C C . ALA B 1 31 ? -3.742 -18.422 -7.695 1 98.75 31 ALA B C 1
ATOM 1220 O O . ALA B 1 31 ? -3.695 -18.25 -8.914 1 98.75 31 ALA B O 1
ATOM 1221 N N . LEU B 1 32 ? -4.094 -17.484 -6.848 1 98.81 32 LEU B N 1
ATOM 1222 C CA . LEU B 1 32 ? -4.367 -16.109 -7.262 1 98.81 32 LEU B CA 1
ATOM 1223 C C . LEU B 1 32 ? -3.096 -15.273 -7.219 1 98.81 32 LEU B C 1
ATOM 1225 O O . LEU B 1 32 ? -2.438 -15.18 -6.18 1 98.81 32 LEU B O 1
ATOM 1229 N N . ILE B 1 33 ? -2.678 -14.695 -8.344 1 98.94 33 ILE B N 1
ATOM 1230 C CA . ILE B 1 33 ? -1.589 -13.727 -8.367 1 98.94 33 ILE B CA 1
ATOM 1231 C C . ILE B 1 33 ? -2.152 -12.312 -8.25 1 98.94 33 ILE B C 1
ATOM 1233 O O . ILE B 1 33 ? -2.967 -11.891 -9.078 1 98.94 33 ILE B O 1
ATOM 1237 N N . VAL B 1 34 ? -1.751 -11.641 -7.223 1 98.94 34 VAL B N 1
ATOM 1238 C CA . VAL B 1 34 ? -2.225 -10.289 -6.949 1 98.94 34 VAL B CA 1
ATOM 1239 C C . VAL B 1 34 ? -1.086 -9.289 -7.148 1 98.94 34 VAL B C 1
ATOM 1241 O O . VAL B 1 34 ? -0.082 -9.336 -6.434 1 98.94 34 VAL B O 1
ATOM 1244 N N . ASP B 1 35 ? -1.225 -8.445 -8.109 1 98.94 35 ASP B N 1
ATOM 1245 C CA . ASP B 1 35 ? -0.254 -7.398 -8.43 1 98.94 35 ASP B CA 1
ATOM 1246 C C . ASP B 1 35 ? -0.58 -6.105 -7.688 1 98.94 35 ASP B C 1
ATOM 1248 O O . ASP B 1 35 ? -1.601 -5.469 -7.961 1 98.94 35 ASP B O 1
ATOM 1252 N N . ILE B 1 36 ? 0.356 -5.66 -6.809 1 98.88 36 ILE B N 1
ATOM 1253 C CA . ILE B 1 36 ? 0.036 -4.535 -5.938 1 98.88 36 ILE B CA 1
ATOM 1254 C C . ILE B 1 36 ? 0.765 -3.283 -6.426 1 98.88 36 ILE B C 1
ATOM 1256 O O . ILE B 1 36 ? 0.763 -2.252 -5.75 1 98.88 36 ILE B O 1
ATOM 1260 N N . ARG B 1 37 ? 1.393 -3.318 -7.57 1 98.62 37 ARG B N 1
ATOM 1261 C CA . ARG B 1 37 ? 2.189 -2.215 -8.094 1 98.62 37 ARG B CA 1
ATOM 1262 C C . ARG B 1 37 ? 1.301 -1.062 -8.547 1 98.62 37 ARG B C 1
ATOM 1264 O O . ARG B 1 37 ? 0.158 -1.275 -8.953 1 98.62 37 ARG B O 1
ATOM 1271 N N . PRO B 1 38 ? 1.849 0.121 -8.422 1 97.75 38 PRO B N 1
ATOM 1272 C CA . PRO B 1 38 ? 1.126 1.254 -9.008 1 97.75 38 PRO B CA 1
ATOM 1273 C C . PRO B 1 38 ? 0.945 1.124 -10.516 1 97.75 38 PRO B C 1
ATOM 1275 O O . PRO B 1 38 ? 1.737 0.451 -11.18 1 97.75 38 PRO B O 1
ATOM 1278 N N . GLN B 1 39 ? -0.052 1.806 -10.969 1 97.12 39 GLN B N 1
ATOM 1279 C CA . GLN B 1 39 ? -0.357 1.748 -12.398 1 97.12 39 GLN B CA 1
ATOM 1280 C C . GLN B 1 39 ? 0.842 2.186 -13.234 1 97.12 39 GLN B C 1
ATOM 1282 O O . GLN B 1 39 ? 1.13 1.592 -14.273 1 97.12 39 GLN B O 1
ATOM 1287 N N . VAL B 1 40 ? 1.54 3.168 -12.789 1 96.56 40 VAL B N 1
ATOM 1288 C CA . VAL B 1 40 ? 2.637 3.727 -13.57 1 96.56 40 VAL B CA 1
ATOM 1289 C C . VAL B 1 40 ? 3.695 2.654 -13.812 1 96.56 40 VAL B C 1
ATOM 1291 O O . VAL B 1 40 ? 4.277 2.58 -14.898 1 96.56 40 VAL B O 1
ATOM 1294 N N . ASN B 1 41 ? 3.975 1.835 -12.828 1 97.69 41 ASN B N 1
ATOM 1295 C CA . ASN B 1 41 ? 4.953 0.763 -12.977 1 97.69 41 ASN B CA 1
ATOM 1296 C C . ASN B 1 41 ? 4.453 -0.329 -13.914 1 97.69 41 ASN B C 1
ATOM 1298 O O . ASN B 1 41 ? 5.215 -0.855 -14.727 1 97.69 41 ASN B O 1
ATOM 1302 N N . ARG B 1 42 ? 3.174 -0.633 -13.82 1 98.56 42 ARG B N 1
ATOM 1303 C CA . ARG B 1 42 ? 2.596 -1.682 -14.656 1 98.56 42 ARG B CA 1
ATOM 1304 C C . ARG B 1 42 ? 2.523 -1.243 -16.109 1 98.56 42 ARG B C 1
ATOM 1306 O O . ARG B 1 42 ? 2.744 -2.047 -17.016 1 98.56 42 ARG B O 1
ATOM 1313 N N . VAL B 1 43 ? 2.199 0.047 -16.328 1 98.12 43 VAL B N 1
ATOM 1314 C CA . VAL B 1 43 ? 2.199 0.583 -17.688 1 98.12 43 VAL B CA 1
ATOM 1315 C C . VAL B 1 43 ? 3.6 0.469 -18.281 1 98.12 43 VAL B C 1
ATOM 1317 O O . VAL B 1 43 ? 3.754 0.083 -19.438 1 98.12 43 VAL B O 1
ATOM 1320 N N . GLU B 1 44 ? 4.551 0.753 -17.484 1 98.12 44 GLU B N 1
ATOM 1321 C CA . GLU B 1 44 ? 5.934 0.789 -17.953 1 98.12 44 GLU B CA 1
ATOM 1322 C C . GLU B 1 44 ? 6.48 -0.62 -18.172 1 98.12 44 GLU B C 1
ATOM 1324 O O . GLU B 1 44 ? 7.168 -0.881 -19.156 1 98.12 44 GLU B O 1
ATOM 1329 N N . GLU B 1 45 ? 6.168 -1.525 -17.25 1 98.5 45 GLU B N 1
ATOM 1330 C CA . GLU B 1 45 ? 6.926 -2.773 -17.219 1 98.5 45 GLU B CA 1
ATOM 1331 C C . GLU B 1 45 ? 6.062 -3.949 -17.672 1 98.5 45 GLU B C 1
ATOM 1333 O O . GLU B 1 45 ? 6.582 -5.02 -18 1 98.5 45 GLU B O 1
ATOM 1338 N N . GLY B 1 46 ? 4.789 -3.738 -17.641 1 98.81 46 GLY B N 1
ATOM 1339 C CA . GLY B 1 46 ? 3.896 -4.836 -17.969 1 98.81 46 GLY B CA 1
ATOM 1340 C C . GLY B 1 46 ? 3.303 -5.516 -16.75 1 98.81 46 GLY B C 1
ATOM 1341 O O . GLY B 1 46 ? 3.543 -5.094 -15.617 1 98.81 46 GLY B O 1
ATOM 1342 N N . GLU B 1 47 ? 2.447 -6.539 -17.031 1 98.88 47 GLU B N 1
ATOM 1343 C CA . GLU B 1 47 ? 1.735 -7.285 -16 1 98.88 47 GLU B CA 1
ATOM 1344 C C . GLU B 1 47 ? 1.824 -8.789 -16.25 1 98.88 47 GLU B C 1
ATOM 1346 O O . GLU B 1 47 ? 2.035 -9.227 -17.391 1 98.88 47 GLU B O 1
ATOM 1351 N N . ILE B 1 48 ? 1.741 -9.562 -15.195 1 98.94 48 ILE B N 1
ATOM 1352 C CA . ILE B 1 48 ? 1.603 -11.008 -15.336 1 98.94 48 ILE B CA 1
ATOM 1353 C C . ILE B 1 48 ? 0.203 -11.344 -15.844 1 98.94 48 ILE B C 1
ATOM 1355 O O . ILE B 1 48 ? -0.796 -10.938 -15.242 1 98.94 48 ILE B O 1
ATOM 1359 N N . PRO B 1 49 ? 0.091 -12.133 -17.016 1 98.81 49 PRO B N 1
ATOM 1360 C CA . PRO B 1 49 ? -1.243 -12.5 -17.484 1 98.81 49 PRO B CA 1
ATOM 1361 C C . PRO B 1 49 ? -2.068 -13.219 -16.422 1 98.81 49 PRO B C 1
ATOM 1363 O O . PRO B 1 49 ? -1.556 -14.109 -15.734 1 98.81 49 PRO B O 1
ATOM 1366 N N . GLY B 1 50 ? -3.301 -12.82 -16.25 1 98.31 50 GLY B N 1
ATOM 1367 C CA . GLY B 1 50 ? -4.199 -13.484 -15.312 1 98.31 50 GLY B CA 1
ATOM 1368 C C . GLY B 1 50 ? -4.105 -12.93 -13.898 1 98.31 50 GLY B C 1
ATOM 1369 O O . GLY B 1 50 ? -4.887 -13.312 -13.031 1 98.31 50 GLY B O 1
ATOM 1370 N N . SER B 1 51 ? -3.162 -12.039 -13.688 1 98.69 51 SER B N 1
ATOM 1371 C CA . SER B 1 51 ? -3.047 -11.445 -12.352 1 98.69 51 SER B CA 1
ATOM 1372 C C . SER B 1 51 ? -4.203 -10.492 -12.07 1 98.69 51 SER B C 1
ATOM 1374 O O . SER B 1 51 ? -4.777 -9.914 -12.992 1 98.69 51 SER B O 1
ATOM 1376 N N . VAL B 1 52 ? -4.566 -10.406 -10.812 1 98.62 52 VAL B N 1
ATOM 1377 C CA . VAL B 1 52 ? -5.559 -9.445 -10.336 1 98.62 52 VAL B CA 1
ATOM 1378 C C . VAL B 1 52 ? -4.855 -8.203 -9.789 1 98.62 52 VAL B C 1
ATOM 1380 O O . VAL B 1 52 ? -3.941 -8.312 -8.961 1 98.62 52 VAL B O 1
ATOM 1383 N N . ILE B 1 53 ? -5.27 -7.047 -10.234 1 98.75 53 ILE B N 1
ATOM 1384 C CA . ILE B 1 53 ? -4.617 -5.805 -9.828 1 98.75 53 ILE B CA 1
ATOM 1385 C C . ILE B 1 53 ? -5.309 -5.234 -8.594 1 98.75 53 ILE B C 1
ATOM 1387 O O . ILE B 1 53 ? -6.477 -4.848 -8.656 1 98.75 53 ILE B O 1
ATOM 1391 N N . VAL B 1 54 ? -4.637 -5.242 -7.441 1 98.62 54 VAL B N 1
ATOM 1392 C CA . VAL B 1 54 ? -5.078 -4.629 -6.191 1 98.62 54 VAL B CA 1
ATOM 1393 C C . VAL B 1 54 ? -3.963 -3.756 -5.621 1 98.62 54 VAL B C 1
ATOM 1395 O O . VAL B 1 54 ? -3.033 -4.262 -4.984 1 98.62 54 VAL B O 1
ATOM 1398 N N . GLU B 1 55 ? -4.102 -2.469 -5.859 1 97.75 55 GLU B N 1
ATOM 1399 C CA . GLU B 1 55 ? -3.025 -1.63 -5.34 1 97.75 55 GLU B CA 1
ATOM 1400 C C . GLU B 1 55 ? -2.91 -1.76 -3.822 1 97.75 55 GLU B C 1
ATOM 1402 O O . GLU B 1 55 ? -3.906 -1.992 -3.135 1 97.75 55 GLU B O 1
ATOM 1407 N N . ARG B 1 56 ? -1.7 -1.589 -3.297 1 98.44 56 ARG B N 1
ATOM 1408 C CA . ARG B 1 56 ? -1.335 -1.941 -1.928 1 98.44 56 ARG B CA 1
ATOM 1409 C C . ARG B 1 56 ? -2.281 -1.292 -0.924 1 98.44 56 ARG B C 1
ATOM 1411 O O . ARG B 1 56 ? -2.596 -1.882 0.112 1 98.44 56 ARG B O 1
ATOM 1418 N N . ILE B 1 57 ? -2.793 -0.124 -1.248 1 98.38 57 ILE B N 1
ATOM 1419 C CA . ILE B 1 57 ? -3.592 0.667 -0.317 1 98.38 57 ILE B CA 1
ATOM 1420 C C . ILE B 1 57 ? -4.934 -0.021 -0.073 1 98.38 57 ILE B C 1
ATOM 1422 O O . ILE B 1 57 ? -5.574 0.201 0.958 1 98.38 57 ILE B O 1
ATOM 1426 N N . HIS B 1 58 ? -5.387 -0.938 -0.942 1 97.88 58 HIS B N 1
ATOM 1427 C CA . HIS B 1 58 ? -6.695 -1.576 -0.845 1 97.88 58 HIS B CA 1
ATOM 1428 C C . HIS B 1 58 ? -6.566 -3.037 -0.424 1 97.88 58 HIS B C 1
ATOM 1430 O O . HIS B 1 58 ? -7.57 -3.717 -0.209 1 97.88 58 HIS B O 1
ATOM 1436 N N . LEU B 1 59 ? -5.426 -3.484 -0.233 1 98.62 59 LEU B N 1
ATOM 1437 C CA . LEU B 1 59 ? -5.121 -4.91 -0.177 1 98.62 59 LEU B CA 1
ATOM 1438 C C . LEU B 1 59 ? -5.855 -5.578 0.98 1 98.62 59 LEU B C 1
ATOM 1440 O O . LEU B 1 59 ? -6.512 -6.605 0.794 1 98.62 59 LEU B O 1
ATOM 1444 N N . GLU B 1 60 ? -5.789 -4.98 2.16 1 98.38 60 GLU B N 1
ATOM 1445 C CA . GLU B 1 60 ? -6.359 -5.613 3.348 1 98.38 60 GLU B CA 1
ATOM 1446 C C . GLU B 1 60 ? -7.867 -5.816 3.195 1 98.38 60 GLU B C 1
ATOM 1448 O O . GLU B 1 60 ? -8.391 -6.887 3.504 1 98.38 60 GLU B O 1
ATOM 1453 N N . TRP B 1 61 ? -8.555 -4.906 2.631 1 98.38 61 TRP B N 1
ATOM 1454 C CA . TRP B 1 61 ? -10.008 -4.965 2.516 1 98.38 61 TRP B CA 1
ATOM 1455 C C . TRP B 1 61 ? -10.422 -5.938 1.418 1 98.38 61 TRP B C 1
ATOM 1457 O O . TRP B 1 61 ? -11.453 -6.609 1.533 1 98.38 61 TRP B O 1
ATOM 1467 N N . ARG B 1 62 ? -9.656 -6.043 0.382 1 98.5 62 ARG B N 1
ATOM 1468 C CA . ARG B 1 62 ? -10.031 -6.855 -0.77 1 98.5 62 ARG B CA 1
ATOM 1469 C C . ARG B 1 62 ? -9.648 -8.32 -0.559 1 98.5 62 ARG B C 1
ATOM 1471 O O . ARG B 1 62 ? -10.188 -9.211 -1.218 1 98.5 62 ARG B O 1
ATOM 1478 N N . LEU B 1 63 ? -8.695 -8.555 0.411 1 98.56 63 LEU B N 1
ATOM 1479 C CA . LEU B 1 63 ? -8.172 -9.922 0.45 1 98.56 63 LEU B CA 1
ATOM 1480 C C . LEU B 1 63 ? -8.406 -10.555 1.818 1 98.56 63 LEU B C 1
ATOM 1482 O O . LEU B 1 63 ? -8.203 -11.758 1.993 1 98.56 63 LEU B O 1
ATOM 1486 N N . ALA B 1 64 ? -8.781 -9.75 2.826 1 98.44 64 ALA B N 1
ATOM 1487 C CA . ALA B 1 64 ? -9.195 -10.391 4.07 1 98.44 64 ALA B CA 1
ATOM 1488 C C . ALA B 1 64 ? -10.438 -11.25 3.857 1 98.44 64 ALA B C 1
ATOM 1490 O O . ALA B 1 64 ? -11.469 -10.758 3.391 1 98.44 64 ALA B O 1
ATOM 1491 N N . PRO B 1 65 ? -10.383 -12.508 4.309 1 97.94 65 PRO B N 1
ATOM 1492 C CA . PRO B 1 65 ? -11.453 -13.438 3.939 1 97.94 65 PRO B CA 1
ATOM 1493 C C . PRO B 1 65 ? -12.789 -13.078 4.574 1 97.94 65 PRO B C 1
ATOM 1495 O O . PRO B 1 65 ? -13.844 -13.469 4.066 1 97.94 65 PRO B O 1
ATOM 1498 N N . ASP B 1 66 ? -12.789 -12.383 5.641 1 97.62 66 ASP B N 1
ATOM 1499 C CA . ASP B 1 66 ? -14.047 -12.055 6.305 1 97.62 66 ASP B CA 1
ATOM 1500 C C . ASP B 1 66 ? -14.406 -10.586 6.117 1 97.62 66 ASP B C 1
ATOM 1502 O O . ASP B 1 66 ? -15.242 -10.047 6.844 1 97.62 66 ASP B O 1
ATOM 1506 N N . SER B 1 67 ? -13.75 -9.938 5.215 1 97.81 67 SER B N 1
ATOM 1507 C CA . SER B 1 67 ? -14.062 -8.547 4.891 1 97.81 67 SER B CA 1
ATOM 1508 C C . SER B 1 67 ? -15.352 -8.445 4.074 1 97.81 67 SER B C 1
ATOM 1510 O O . SER B 1 67 ? -15.617 -9.289 3.213 1 97.81 67 SER B O 1
ATOM 1512 N N . GLU B 1 68 ? -16.078 -7.363 4.266 1 96.31 68 GLU B N 1
ATOM 1513 C CA . GLU B 1 68 ? -17.281 -7.098 3.482 1 96.31 68 GLU B CA 1
ATOM 1514 C C . GLU B 1 68 ? -16.922 -6.668 2.061 1 96.31 68 GLU B C 1
ATOM 1516 O O . GLU B 1 68 ? -17.781 -6.688 1.17 1 96.31 68 GLU B O 1
ATOM 1521 N N . TRP B 1 69 ? -15.688 -6.371 1.822 1 97.31 69 TRP B N 1
ATOM 1522 C CA . TRP B 1 69 ? -15.25 -5.859 0.527 1 97.31 69 TRP B CA 1
ATOM 1523 C C . TRP B 1 69 ? -14.344 -6.863 -0.175 1 97.31 69 TRP B C 1
ATOM 1525 O O . TRP B 1 69 ? -13.672 -6.523 -1.155 1 97.31 69 TRP B O 1
ATOM 1535 N N . ARG B 1 70 ? -14.312 -8.039 0.352 1 97.94 70 ARG B N 1
ATOM 1536 C CA . ARG B 1 70 ? -13.445 -9.094 -0.154 1 97.94 70 ARG B CA 1
ATOM 1537 C C . ARG B 1 70 ? -13.75 -9.406 -1.615 1 97.94 70 ARG B C 1
ATOM 1539 O O . ARG B 1 70 ? -14.914 -9.406 -2.023 1 97.94 70 ARG B O 1
ATOM 1546 N N . LEU B 1 71 ? -12.664 -9.633 -2.418 1 98.12 71 LEU B N 1
ATOM 1547 C CA . LEU B 1 71 ? -12.859 -10.156 -3.766 1 98.12 71 LEU B CA 1
ATOM 1548 C C . LEU B 1 71 ? -13.625 -11.477 -3.734 1 98.12 71 LEU B C 1
ATOM 1550 O O . LEU B 1 71 ? -13.391 -12.312 -2.859 1 98.12 71 LEU B O 1
ATOM 1554 N N . PRO B 1 72 ? -14.484 -11.742 -4.719 1 96.56 72 PRO B N 1
ATOM 1555 C CA . PRO B 1 72 ? -15.305 -12.953 -4.703 1 96.56 72 PRO B CA 1
ATOM 1556 C C . PRO B 1 72 ? -14.477 -14.227 -4.797 1 96.56 72 PRO B C 1
ATOM 1558 O O . PRO B 1 72 ? -14.883 -15.273 -4.273 1 96.56 72 PRO B O 1
ATOM 1561 N N . GLU B 1 73 ? -13.32 -14.156 -5.383 1 95.88 73 GLU B N 1
ATOM 1562 C CA . GLU B 1 73 ? -12.5 -15.344 -5.605 1 95.88 73 GLU B CA 1
ATOM 1563 C C . GLU B 1 73 ? -11.703 -15.703 -4.355 1 95.88 73 GLU B C 1
ATOM 1565 O O . GLU B 1 73 ? -11.125 -16.781 -4.277 1 95.88 73 GLU B O 1
ATOM 1570 N N . VAL B 1 74 ? -11.734 -14.859 -3.359 1 98.19 74 VAL B N 1
ATOM 1571 C CA . VAL B 1 74 ? -10.859 -15.031 -2.205 1 98.19 74 VAL B CA 1
ATOM 1572 C C . VAL B 1 74 ? -11.633 -15.695 -1.064 1 98.19 74 VAL B C 1
ATO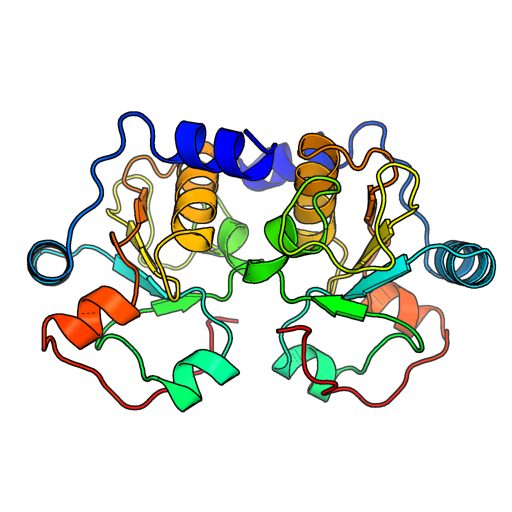M 1574 O O . VAL B 1 74 ? -12.758 -15.289 -0.75 1 98.19 74 VAL B O 1
ATOM 1577 N N . ASN B 1 75 ? -11.094 -16.688 -0.513 1 97.56 75 ASN B N 1
ATOM 1578 C CA . ASN B 1 75 ? -11.547 -17.281 0.74 1 97.56 75 ASN B CA 1
ATOM 1579 C C . ASN B 1 75 ? -10.375 -17.719 1.614 1 97.56 75 ASN B C 1
ATOM 1581 O O . ASN B 1 75 ? -9.211 -17.562 1.225 1 97.56 75 ASN B O 1
ATOM 1585 N N . ALA B 1 76 ? -10.688 -18.219 2.766 1 97.75 76 ALA B N 1
ATOM 1586 C CA . ALA B 1 76 ? -9.664 -18.5 3.766 1 97.75 76 ALA B CA 1
ATOM 1587 C C . ALA B 1 76 ? -8.703 -19.578 3.277 1 97.75 76 ALA B C 1
ATOM 1589 O O . ALA B 1 76 ? -7.574 -19.688 3.77 1 97.75 76 ALA B O 1
ATOM 1590 N N . ASP B 1 77 ? -9.07 -20.312 2.256 1 98.12 77 ASP B N 1
ATOM 1591 C CA . ASP B 1 77 ? -8.258 -21.438 1.777 1 98.12 77 ASP B CA 1
ATOM 1592 C C . ASP B 1 77 ? -7.477 -21.047 0.523 1 98.12 77 ASP B C 1
ATOM 1594 O O . ASP B 1 77 ? -6.688 -21.844 0.01 1 98.12 77 ASP B O 1
ATOM 1598 N N . SER B 1 78 ? -7.652 -19.859 0.07 1 98.44 78 SER B N 1
ATOM 1599 C CA . SER B 1 78 ? -7.023 -19.438 -1.177 1 98.44 78 SER B CA 1
ATOM 1600 C C . SER B 1 78 ? -5.508 -19.359 -1.035 1 98.44 78 SER B C 1
ATOM 1602 O O . SER B 1 78 ? -4.996 -18.906 -0.008 1 98.44 78 SER B O 1
ATOM 1604 N N . THR B 1 79 ? -4.809 -19.859 -2.047 1 98.69 79 THR B N 1
ATOM 1605 C CA . THR B 1 79 ? -3.393 -19.547 -2.215 1 98.69 79 THR B CA 1
ATOM 1606 C C . THR B 1 79 ? -3.209 -18.25 -2.979 1 98.69 79 THR B C 1
ATOM 1608 O O . THR B 1 79 ? -3.652 -18.125 -4.121 1 98.69 79 THR B O 1
ATOM 1611 N N . VAL B 1 80 ? -2.578 -17.297 -2.344 1 98.88 80 VAL B N 1
ATOM 1612 C CA . VAL B 1 80 ? -2.404 -15.969 -2.926 1 98.88 80 VAL B CA 1
ATOM 1613 C C . VAL B 1 80 ? -0.916 -15.633 -3.02 1 98.88 80 VAL B C 1
ATOM 1615 O O . VAL B 1 80 ? -0.187 -15.742 -2.031 1 98.88 80 VAL B O 1
ATOM 1618 N N . ILE B 1 81 ? -0.449 -15.281 -4.184 1 99 81 ILE B N 1
ATOM 1619 C CA . ILE B 1 81 ? 0.915 -14.828 -4.418 1 99 81 ILE B CA 1
ATOM 1620 C C . ILE B 1 81 ? 0.909 -13.328 -4.734 1 99 81 ILE B C 1
ATOM 1622 O O . ILE B 1 81 ? 0.463 -12.922 -5.809 1 99 81 ILE B O 1
ATOM 1626 N N . VAL B 1 82 ? 1.366 -12.555 -3.807 1 99 82 VAL B N 1
ATOM 1627 C CA . VAL B 1 82 ? 1.416 -11.109 -3.969 1 99 82 VAL B CA 1
ATOM 1628 C C . VAL B 1 82 ? 2.674 -10.719 -4.742 1 99 82 VAL B C 1
ATOM 1630 O O . VAL B 1 82 ? 3.748 -11.281 -4.516 1 99 82 VAL B O 1
ATOM 1633 N N . VAL B 1 83 ? 2.5 -9.727 -5.609 1 98.94 83 VAL B N 1
ATOM 1634 C CA . VAL B 1 83 ? 3.596 -9.367 -6.504 1 98.94 83 VAL B CA 1
ATOM 1635 C C . VAL B 1 83 ? 3.834 -7.859 -6.457 1 98.94 83 VAL B C 1
ATOM 1637 O O . VAL B 1 83 ? 2.893 -7.07 -6.578 1 98.94 83 VAL B O 1
ATOM 1640 N N . CYS B 1 84 ? 5.055 -7.48 -6.215 1 98.81 84 CYS B N 1
ATOM 1641 C CA . CYS B 1 84 ? 5.547 -6.133 -6.492 1 98.81 84 CYS B CA 1
ATOM 1642 C C . CYS B 1 84 ? 6.715 -6.172 -7.469 1 98.81 84 CYS B C 1
ATOM 1644 O O . CYS B 1 84 ? 6.859 -7.129 -8.234 1 98.81 84 CYS B O 1
ATOM 1646 N N . ASN B 1 85 ? 7.496 -5.105 -7.539 1 98.5 85 ASN B N 1
ATOM 1647 C CA . ASN B 1 85 ? 8.539 -5.051 -8.562 1 98.5 85 ASN B CA 1
ATOM 1648 C C . ASN B 1 85 ? 9.68 -6.008 -8.242 1 98.5 85 ASN B C 1
ATOM 1650 O O . ASN B 1 85 ? 10.18 -6.703 -9.133 1 98.5 85 ASN B O 1
ATOM 1654 N N . GLU B 1 86 ? 10.023 -6.133 -6.875 1 98.56 86 GLU B N 1
ATOM 1655 C CA . GLU B 1 86 ? 11.305 -6.762 -6.566 1 98.56 86 GLU B CA 1
ATOM 1656 C C . GLU B 1 86 ? 11.164 -7.762 -5.422 1 98.56 86 GLU B C 1
ATOM 1658 O O . GLU B 1 86 ? 12.156 -8.352 -4.98 1 98.56 86 GLU B O 1
ATOM 1663 N N . GLY B 1 87 ? 10.008 -7.945 -4.918 1 98.62 87 GLY B N 1
ATOM 1664 C CA . GLY B 1 87 ? 9.781 -8.953 -3.889 1 98.62 87 GLY B CA 1
ATOM 1665 C C . GLY B 1 87 ? 10.031 -8.43 -2.484 1 98.62 87 GLY B C 1
ATOM 1666 O O . GLY B 1 87 ? 10.359 -9.203 -1.581 1 98.62 87 GLY B O 1
ATOM 1667 N N . TYR B 1 88 ? 9.867 -7.074 -2.256 1 98.62 88 TYR B N 1
ATOM 1668 C CA . TYR B 1 88 ? 10.047 -6.504 -0.925 1 98.62 88 TYR B CA 1
ATOM 1669 C C . TYR B 1 88 ? 8.703 -6.082 -0.329 1 98.62 88 TYR B C 1
ATOM 1671 O O . TYR B 1 88 ? 8.211 -6.719 0.605 1 98.62 88 TYR B O 1
ATOM 1679 N N . ALA B 1 89 ? 8.078 -5.109 -0.975 1 98.69 89 ALA B N 1
ATOM 1680 C CA . ALA B 1 89 ? 6.785 -4.645 -0.483 1 98.69 89 ALA B CA 1
ATOM 1681 C C . ALA B 1 89 ? 5.766 -5.777 -0.466 1 98.69 89 ALA B C 1
ATOM 1683 O O . ALA B 1 89 ? 4.895 -5.824 0.409 1 98.69 89 ALA B O 1
ATOM 1684 N N . SER B 1 90 ? 5.918 -6.664 -1.445 1 98.88 90 SER B N 1
ATOM 1685 C CA . SER B 1 90 ? 4.98 -7.777 -1.521 1 98.88 90 SER B CA 1
ATOM 1686 C C . SER B 1 90 ? 5.168 -8.742 -0.356 1 98.88 90 SER B C 1
ATOM 1688 O O . SER B 1 90 ? 4.207 -9.352 0.116 1 98.88 90 SER B O 1
ATOM 1690 N N . SER B 1 91 ? 6.414 -8.883 0.185 1 98.94 91 SER B N 1
ATOM 1691 C CA . SER B 1 91 ? 6.637 -9.711 1.366 1 98.94 91 SER B CA 1
ATOM 1692 C C . SER B 1 91 ? 5.891 -9.156 2.576 1 98.94 91 SER B C 1
ATOM 1694 O O . SER B 1 91 ? 5.254 -9.906 3.316 1 98.94 91 SER B O 1
ATOM 1696 N N . LEU B 1 92 ? 5.992 -7.836 2.756 1 98.81 92 LEU B N 1
ATOM 1697 C CA . LEU B 1 92 ? 5.277 -7.207 3.863 1 98.81 92 LEU B CA 1
ATOM 1698 C C . LEU B 1 92 ? 3.77 -7.348 3.689 1 98.81 92 LEU B C 1
ATOM 1700 O O . LEU B 1 92 ? 3.055 -7.645 4.648 1 98.81 92 LEU B O 1
ATOM 1704 N N . ALA B 1 93 ? 3.305 -7.172 2.467 1 98.88 93 ALA B N 1
ATOM 1705 C CA . ALA B 1 93 ? 1.881 -7.293 2.162 1 98.88 93 ALA B CA 1
ATOM 1706 C C . ALA B 1 93 ? 1.379 -8.711 2.447 1 98.88 93 ALA B C 1
ATOM 1708 O O . ALA B 1 93 ? 0.308 -8.883 3.033 1 98.88 93 ALA B O 1
ATOM 1709 N N . ALA B 1 94 ? 2.146 -9.68 2.025 1 98.94 94 ALA B N 1
ATOM 1710 C CA . ALA B 1 94 ? 1.767 -11.07 2.262 1 98.94 94 ALA B CA 1
ATOM 1711 C C . ALA B 1 94 ? 1.683 -11.367 3.756 1 98.94 94 ALA B C 1
ATOM 1713 O O . ALA B 1 94 ? 0.772 -12.07 4.207 1 98.94 94 ALA B O 1
ATOM 1714 N N . ALA B 1 95 ? 2.59 -10.875 4.535 1 98.81 95 ALA B N 1
ATOM 1715 C CA . ALA B 1 95 ? 2.559 -11.055 5.984 1 98.81 95 ALA B CA 1
ATOM 1716 C C . ALA B 1 95 ? 1.3 -10.438 6.59 1 98.81 95 ALA B C 1
ATOM 1718 O O . ALA B 1 95 ? 0.669 -11.031 7.465 1 98.81 95 ALA B O 1
ATOM 1719 N N . ASP B 1 96 ? 0.96 -9.25 6.121 1 98.38 96 ASP B N 1
ATOM 1720 C CA . ASP B 1 96 ? -0.266 -8.609 6.586 1 98.38 96 ASP B CA 1
ATOM 1721 C C . ASP B 1 96 ? -1.487 -9.477 6.289 1 98.38 96 ASP B C 1
ATOM 1723 O O . ASP B 1 96 ? -2.381 -9.602 7.129 1 98.38 96 ASP B O 1
ATOM 1727 N N . LEU B 1 97 ? -1.509 -10.039 5.105 1 98.69 97 LEU B N 1
ATOM 1728 C CA . LEU B 1 97 ? -2.641 -10.875 4.719 1 98.69 97 LEU B CA 1
ATOM 1729 C C . LEU B 1 97 ? -2.715 -12.125 5.586 1 98.69 97 LEU B C 1
ATOM 1731 O O . LEU B 1 97 ? -3.807 -12.562 5.965 1 98.69 97 LEU B O 1
ATOM 1735 N N . ARG B 1 98 ? -1.559 -12.703 5.898 1 98.56 98 ARG B N 1
ATOM 1736 C CA . ARG B 1 98 ? -1.568 -13.859 6.793 1 98.56 98 ARG B CA 1
ATOM 1737 C C . ARG B 1 98 ? -2.148 -13.492 8.156 1 98.56 98 ARG B C 1
ATOM 1739 O O . ARG B 1 98 ? -2.941 -14.25 8.719 1 98.56 98 ARG B O 1
ATOM 1746 N N . ARG B 1 99 ? -1.854 -12.336 8.602 1 97.19 99 ARG B N 1
ATOM 1747 C CA . ARG B 1 99 ? -2.375 -11.867 9.875 1 97.19 99 ARG B CA 1
ATOM 1748 C C . ARG B 1 99 ? -3.887 -11.672 9.812 1 97.19 99 ARG B C 1
ATOM 1750 O O . ARG B 1 99 ? -4.574 -11.781 10.828 1 97.19 99 ARG B O 1
ATOM 1757 N N . LEU B 1 100 ? -4.391 -11.461 8.641 1 98.19 100 LEU B N 1
ATOM 1758 C CA . LEU B 1 100 ? -5.809 -11.156 8.469 1 98.19 100 LEU B CA 1
ATOM 1759 C C . LEU B 1 100 ? -6.602 -12.422 8.164 1 98.19 100 LEU B C 1
ATOM 1761 O O . LEU B 1 100 ? -7.781 -12.344 7.82 1 98.19 100 LEU B O 1
ATOM 1765 N N . GLY B 1 101 ? -5.973 -13.57 8.164 1 97.81 101 GLY B N 1
ATOM 1766 C CA . GLY B 1 101 ? -6.699 -14.828 8.055 1 97.81 101 GLY B CA 1
ATOM 1767 C C . GLY B 1 101 ? -6.535 -15.5 6.707 1 97.81 101 GLY B C 1
ATOM 1768 O O . GLY B 1 101 ? -7.383 -16.297 6.301 1 97.81 101 GLY B O 1
ATOM 1769 N N . LEU B 1 102 ? -5.504 -15.18 6.004 1 98.31 102 LEU B N 1
ATOM 1770 C CA . LEU B 1 102 ? -5.164 -15.844 4.746 1 98.31 102 LEU B CA 1
ATOM 1771 C C . LEU B 1 102 ? -3.824 -16.562 4.852 1 98.31 102 LEU B C 1
ATOM 1773 O O . LEU B 1 102 ? -2.822 -16.094 4.305 1 98.31 102 LEU B O 1
ATOM 1777 N N . PRO B 1 103 ? -3.826 -17.734 5.422 1 98.19 103 PRO B N 1
ATOM 1778 C CA . PRO B 1 103 ? -2.549 -18.406 5.664 1 98.19 103 PRO B CA 1
ATOM 1779 C C . PRO B 1 103 ? -1.811 -18.766 4.375 1 98.19 103 PRO B C 1
ATOM 1781 O O . PRO B 1 103 ? -0.584 -18.891 4.379 1 98.19 103 PRO B O 1
ATOM 1784 N N . GLY B 1 104 ? -2.52 -18.875 3.311 1 98.31 104 GLY B N 1
ATOM 1785 C CA . GLY B 1 104 ? -1.921 -19.234 2.033 1 98.31 104 GLY B CA 1
ATOM 1786 C C . GLY B 1 104 ? -1.352 -18.047 1.284 1 98.31 104 GLY B C 1
ATOM 1787 O O . GLY B 1 104 ? -1.028 -18.156 0.099 1 98.31 104 GLY B O 1
ATOM 1788 N N . ALA B 1 105 ? -1.228 -16.891 1.944 1 98.88 105 ALA B N 1
ATOM 1789 C CA . ALA B 1 105 ? -0.637 -15.703 1.312 1 98.88 105 ALA B CA 1
ATOM 1790 C C . ALA B 1 105 ? 0.887 -15.789 1.322 1 98.88 105 ALA B C 1
ATOM 1792 O O . ALA B 1 105 ? 1.494 -16.078 2.357 1 98.88 105 ALA B O 1
ATOM 1793 N N . THR B 1 106 ? 1.52 -15.586 0.229 1 98.94 106 THR B N 1
ATOM 1794 C CA . THR B 1 106 ? 2.961 -15.492 0.024 1 98.94 106 THR B CA 1
ATOM 1795 C C . THR B 1 106 ? 3.283 -14.445 -1.045 1 98.94 106 THR B C 1
ATOM 1797 O O . THR B 1 106 ? 2.41 -13.68 -1.458 1 98.94 106 THR B O 1
ATOM 1800 N N . ASP B 1 107 ? 4.539 -14.297 -1.377 1 98.94 107 ASP B N 1
ATOM 1801 C CA . ASP B 1 107 ? 4.898 -13.359 -2.439 1 98.94 107 ASP B CA 1
ATOM 1802 C C . ASP B 1 107 ? 5.879 -14 -3.422 1 98.94 107 ASP B C 1
ATOM 1804 O O . ASP B 1 107 ? 6.477 -15.031 -3.127 1 98.94 107 ASP B O 1
ATOM 1808 N N . LEU B 1 108 ? 5.93 -13.383 -4.566 1 98.94 108 LEU B N 1
ATOM 1809 C CA . LEU B 1 108 ? 6.809 -13.859 -5.629 1 98.94 108 LEU B CA 1
ATOM 1810 C C . LEU B 1 108 ? 8.258 -13.484 -5.348 1 98.94 108 LEU B C 1
ATOM 1812 O O . LEU B 1 108 ? 8.602 -12.297 -5.309 1 98.94 108 LEU B O 1
ATOM 1816 N N . GLU B 1 109 ? 9.117 -14.508 -5.199 1 98.88 109 GLU B N 1
ATOM 1817 C CA . GLU B 1 109 ? 10.531 -14.219 -4.973 1 98.88 109 GLU B CA 1
ATOM 1818 C C . GLU B 1 109 ? 11.125 -13.43 -6.137 1 98.88 109 GLU B C 1
ATOM 1820 O O . GLU B 1 109 ? 10.984 -13.82 -7.297 1 98.88 109 GLU B O 1
ATOM 1825 N N . GLY B 1 110 ? 11.656 -12.328 -5.848 1 98.81 110 GLY B N 1
ATOM 1826 C CA . GLY B 1 110 ? 12.266 -11.492 -6.875 1 98.81 110 GLY B CA 1
ATOM 1827 C C . GLY B 1 110 ? 11.266 -10.609 -7.59 1 98.81 110 GLY B C 1
ATOM 1828 O O . GLY B 1 110 ? 11.648 -9.766 -8.406 1 98.81 110 GLY B O 1
ATOM 1829 N N . GLY B 1 111 ? 10.031 -10.75 -7.359 1 98.94 111 GLY B N 1
ATOM 1830 C CA . GLY B 1 111 ? 8.984 -9.875 -7.875 1 98.94 111 GLY B CA 1
ATOM 1831 C C . GLY B 1 111 ? 8.789 -10.008 -9.375 1 98.94 111 GLY B C 1
ATOM 1832 O O . GLY B 1 111 ? 9.234 -10.977 -9.984 1 98.94 111 GLY B O 1
ATOM 1833 N N . PHE B 1 112 ? 8.039 -9.031 -9.883 1 98.94 112 PHE B N 1
ATOM 1834 C CA . PHE B 1 112 ? 7.734 -9 -11.312 1 98.94 112 PHE B CA 1
ATOM 1835 C C . PHE B 1 112 ? 9.016 -9.039 -12.141 1 98.94 112 PHE B C 1
ATOM 1837 O O . PHE B 1 112 ? 9.047 -9.656 -13.203 1 98.94 112 PHE B O 1
ATOM 1844 N N . ARG B 1 113 ? 9.992 -8.391 -11.648 1 98.94 113 ARG B N 1
ATOM 1845 C CA . ARG B 1 113 ? 11.219 -8.297 -12.43 1 98.94 113 ARG B CA 1
ATOM 1846 C C . ARG B 1 113 ? 11.898 -9.656 -12.547 1 98.94 113 ARG B C 1
ATOM 1848 O O . ARG B 1 113 ? 12.508 -9.969 -13.57 1 98.94 113 ARG B O 1
ATOM 1855 N N . ALA B 1 114 ? 11.805 -10.484 -11.508 1 98.94 114 ALA B N 1
ATOM 1856 C CA . ALA B 1 114 ? 12.289 -11.859 -11.617 1 98.94 114 ALA B CA 1
ATOM 1857 C C . ALA B 1 114 ? 11.445 -12.664 -12.609 1 98.94 114 ALA B C 1
ATOM 1859 O O . ALA B 1 114 ? 11.977 -13.469 -13.375 1 98.94 114 ALA B O 1
ATOM 1860 N N . TRP B 1 115 ? 10.148 -12.477 -12.594 1 98.94 115 TRP B N 1
ATOM 1861 C CA . TRP B 1 115 ? 9.242 -13.102 -13.547 1 98.94 115 TRP B CA 1
ATOM 1862 C C . TRP B 1 115 ? 9.641 -12.781 -14.977 1 98.94 115 TRP B C 1
ATOM 1864 O O . TRP B 1 115 ? 9.805 -13.68 -15.805 1 98.94 115 TRP B O 1
ATOM 1874 N N . ARG B 1 116 ? 9.859 -11.5 -15.227 1 98.75 116 ARG B N 1
ATOM 1875 C CA . ARG B 1 116 ? 10.242 -11.031 -16.562 1 98.75 116 ARG B CA 1
ATOM 1876 C C . ARG B 1 116 ? 11.609 -11.578 -16.969 1 98.75 116 ARG B C 1
ATOM 1878 O O . ARG B 1 116 ? 11.789 -12.039 -18.094 1 98.75 116 ARG B O 1
ATOM 1885 N N . SER B 1 117 ? 12.516 -11.516 -16.047 1 98.56 117 SER B N 1
ATOM 1886 C CA . SER B 1 117 ? 13.875 -11.969 -16.328 1 98.56 117 SER B CA 1
ATOM 1887 C C . SER B 1 117 ? 13.914 -13.453 -16.656 1 98.56 117 SER B C 1
ATOM 1889 O O . SER B 1 117 ? 14.781 -13.914 -17.406 1 98.56 117 SER B O 1
ATOM 1891 N N . ALA B 1 118 ? 12.969 -14.164 -16.0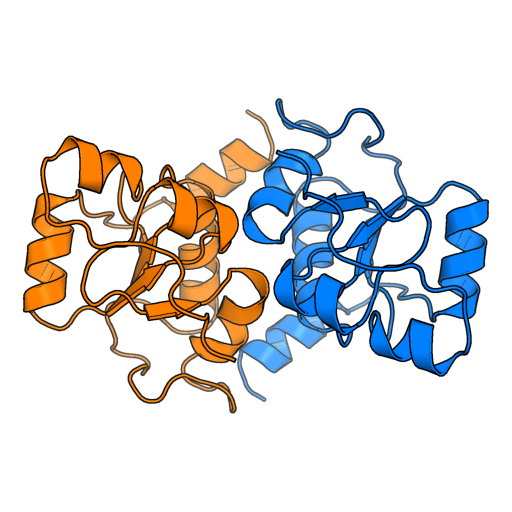94 1 98.69 118 ALA B N 1
ATOM 1892 C CA . ALA B 1 118 ? 12.891 -15.609 -16.312 1 98.69 118 ALA B CA 1
ATOM 1893 C C . ALA B 1 118 ? 12.289 -15.93 -17.672 1 98.69 118 ALA B C 1
ATOM 1895 O O . ALA B 1 118 ? 12.188 -17.094 -18.062 1 98.69 118 ALA B O 1
ATOM 1896 N N . GLY B 1 119 ? 11.883 -14.867 -18.359 1 98.56 119 GLY B N 1
ATOM 1897 C CA . GLY B 1 119 ? 11.344 -15.07 -19.688 1 98.56 119 GLY B CA 1
ATOM 1898 C C . GLY B 1 119 ? 9.906 -15.555 -19.688 1 98.56 119 GLY B C 1
ATOM 1899 O O . GLY B 1 119 ? 9.453 -16.188 -20.656 1 98.56 119 GLY B O 1
ATOM 1900 N N . LEU B 1 120 ? 9.211 -15.391 -18.609 1 98.88 120 LEU B N 1
ATOM 1901 C CA . LEU B 1 120 ? 7.832 -15.852 -18.5 1 98.88 120 LEU B CA 1
ATOM 1902 C C . LEU B 1 120 ? 6.879 -14.852 -19.141 1 98.88 120 LEU B C 1
ATOM 1904 O O . LEU B 1 120 ? 7.27 -13.727 -19.453 1 98.88 120 LEU B O 1
ATOM 1908 N N . PRO B 1 121 ? 5.605 -15.234 -19.469 1 98.75 121 PRO B N 1
ATOM 1909 C CA . PRO B 1 121 ? 4.68 -14.383 -20.203 1 98.75 121 PRO B CA 1
ATOM 1910 C C . PRO B 1 121 ? 4.395 -13.062 -19.5 1 98.75 121 PRO B C 1
ATOM 1912 O O . PRO B 1 121 ? 4.219 -13.039 -18.281 1 98.75 121 PRO B O 1
ATOM 1915 N N . VAL B 1 122 ? 4.418 -12.016 -20.281 1 98.88 122 VAL B N 1
ATOM 1916 C CA . VAL B 1 122 ? 4.074 -10.672 -19.828 1 98.88 122 VAL B CA 1
ATOM 1917 C C . VAL B 1 122 ? 3.102 -10.031 -20.812 1 98.88 122 VAL B C 1
ATOM 1919 O O . VAL B 1 122 ? 3.252 -10.18 -22.031 1 98.88 122 VAL B O 1
ATOM 1922 N N . ARG B 1 123 ? 2.113 -9.367 -20.297 1 98.69 123 ARG B N 1
ATOM 1923 C CA . ARG B 1 123 ? 1.173 -8.617 -21.125 1 98.69 123 ARG B CA 1
ATOM 1924 C C . ARG B 1 123 ? 1.331 -7.117 -20.906 1 98.69 123 ARG B C 1
ATOM 1926 O O . ARG B 1 123 ? 1.986 -6.684 -19.969 1 98.69 123 ARG B O 1
ATOM 1933 N N . GLU B 1 124 ? 0.742 -6.398 -21.828 1 98.19 124 GLU B N 1
ATOM 1934 C CA . GLU B 1 124 ? 0.726 -4.945 -21.672 1 98.19 124 GLU B CA 1
ATOM 1935 C C . GLU B 1 124 ? 0.081 -4.539 -20.359 1 98.19 124 GLU B C 1
ATOM 1937 O O . GLU B 1 124 ? -0.93 -5.117 -19.953 1 98.19 124 GLU B O 1
ATOM 1942 N N . GLY B 1 125 ? 0.676 -3.496 -19.766 1 97.5 125 GLY B N 1
ATOM 1943 C CA . GLY B 1 125 ? 0.2 -3.039 -18.469 1 97.5 125 GLY B CA 1
ATOM 1944 C C . GLY B 1 125 ? -0.873 -1.971 -18.562 1 97.5 125 GLY B C 1
ATOM 1945 O O . GLY B 1 125 ? -1.315 -1.631 -19.672 1 97.5 125 GLY B O 1
ATOM 1946 N N . GLY B 1 126 ? -1.377 -1.587 -17.266 1 95.88 126 GLY B N 1
ATOM 1947 C CA . GLY B 1 126 ? -2.344 -0.502 -17.219 1 95.88 126 GLY B CA 1
ATOM 1948 C C . GLY B 1 126 ? -3.758 -0.978 -16.938 1 95.88 126 GLY B C 1
ATOM 1949 O O . GLY B 1 126 ? -4.707 -0.197 -17.016 1 95.88 126 GLY B O 1
ATOM 1950 N N . THR B 1 127 ? -3.936 -2.273 -16.688 1 97.81 127 THR B N 1
ATOM 1951 C CA . THR B 1 127 ? -5.246 -2.756 -16.266 1 97.81 127 THR B CA 1
ATOM 1952 C C . THR B 1 127 ? -5.73 -1.987 -15.031 1 97.81 127 THR B C 1
ATOM 1954 O O . THR B 1 127 ? -4.969 -1.774 -14.086 1 97.81 127 THR B O 1
ATOM 1957 N N . PRO B 1 128 ? -6.973 -1.485 -15.086 1 96.94 128 PRO B N 1
ATOM 1958 C CA . PRO B 1 128 ? -7.477 -0.797 -13.891 1 96.94 128 PRO B CA 1
ATOM 1959 C C . PRO B 1 128 ? -7.492 -1.694 -12.656 1 96.94 128 PRO B C 1
ATOM 1961 O O . PRO B 1 128 ? -7.816 -2.881 -12.758 1 96.94 128 PRO B O 1
ATOM 1964 N N . ALA B 1 129 ? -7.078 -1.077 -11.523 1 97.56 129 ALA B N 1
ATOM 1965 C CA . ALA B 1 129 ? -7.137 -1.83 -10.273 1 97.56 129 ALA B CA 1
ATOM 1966 C C . ALA B 1 129 ? -8.578 -2.082 -9.852 1 97.56 129 ALA B C 1
ATOM 1968 O O . ALA B 1 129 ? -9.477 -1.32 -10.211 1 97.56 129 ALA B O 1
ATOM 1969 N N . VAL B 1 130 ? -8.758 -3.123 -9.078 1 94.88 130 VAL B N 1
ATOM 1970 C CA . VAL B 1 130 ? -10.062 -3.373 -8.469 1 94.88 130 VAL B CA 1
ATOM 1971 C C . VAL B 1 130 ? -10.477 -2.172 -7.621 1 94.88 130 VAL B C 1
ATOM 1973 O O . VAL B 1 130 ? -9.656 -1.604 -6.895 1 94.88 130 VAL B O 1
ATOM 1976 N N . PRO B 1 131 ? -11.68 -1.768 -7.801 1 83.81 131 PRO B N 1
ATOM 1977 C CA . PRO B 1 131 ? -12.117 -0.595 -7.039 1 83.81 131 PRO B CA 1
ATOM 1978 C C . PRO B 1 131 ? -12.227 -0.874 -5.539 1 83.81 131 PRO B C 1
ATOM 1980 O O . PRO B 1 131 ? -12.453 -2.018 -5.137 1 83.81 131 PRO B O 1
#

Sequence (262 aa):
MSAIEELLASARSGVDRPEAGRALRLQRDGALIVDIRPQVNRVEEGEIPGSVIVERIHLEWRLAPDSEWRLPEVNADSTVIVVCNEGYASSLAAADLRRLGLPGATDLEGGFRAWRSAGLPVREGGTPAVPMSAIEELLASARSGVDRPEAGRALRLQRDGALIVDIRPQVNRVEEGEIPGSVIVERIHLEWRLAPDSEWRLPEVNADSTVIVVCNEGYASSLAAADLRRLGLPGATDLEGGFRAWRSAGLPVREGGTPAVP